Protein AF-T1EEZ4-F1 (afdb_monomer_lite)

Radius of gyration: 27.12 Å; chains: 1; bounding box: 86×57×63 Å

pLDDT: mean 70.71, std 30.18, range [23.39, 97.38]

InterPro domains:
  IPR013087 Zinc finger C2H2-type [PF00096] (14-36)
  IPR013087 Zinc finger C2H2-type [PF00096] (42-64)
  IPR013087 Zinc finger C2H2-type [PF00096] (70-92)
  IPR013087 Zinc finger C2H2-type [PF00096] (98-120)
  IPR013087 Zinc finger C2H2-type [PF00096] (126-149)
  IPR013087 Zinc finger C2H2-type [PS00028] (16-36)
  IPR013087 Zinc finger C2H2-type [PS00028] (44-64)
  IPR013087 Zinc finger C2H2-type [PS00028] (72-92)
  IPR013087 Zinc finger C2H2-type [PS00028] (100-120)
  IPR013087 Zinc finger C2H2-type [PS00028] (128-149)
  IPR013087 Zinc finger C2H2-type [PS50157] (14-41)
  IPR013087 Zinc finger C2H2-type [PS50157] (42-69)
  IPR013087 Zinc finger C2H2-type [PS50157] (70-97)
  IPR013087 Zinc finger C2H2-type [PS50157] (98-125)
  IPR013087 Zinc finger C2H2-type [PS50157] (126-149)
  IPR013087 Zinc finger C2H2-type [SM00355] (14-36)
  IPR013087 Zinc finger C2H2-type [SM00355] (42-64)
  IPR013087 Zinc finger C2H2-type [SM00355] (70-92)
  IPR013087 Zinc finger C2H2-type [SM00355] (98-120)
  IPR013087 Zinc finger C2H2-type [SM00355] (126-149)

Sequence (229 aa):
MKKRKKLTFCSRPFTCSECHRSFTQQSSLATHKRTHSGEKPFSCTVCGREFANGGNMKIHMRVHTGERPFECMFCQRGFSQQNSLKAHLRIHSGEKPFSCDQCDKTFRVLGNLRKHQAVHSENVPYACEICEKKFKLKSDLKRHKKTFHELNVSSNDVDEFLATPHLLANNIQSSSTSIIDNQIKVEPGFDSGESVDLANKRDVVAFKEGLSTIDMEAVNSVTGIHSYT

Secondary structure (DSSP, 8-state):
-------------EE-TTT--EESSHHHHHHHHHHHH----EE-TTT--EESSHHHHHHHHHHHH----EE-TTT--EESSHHHHHHHHHHHH----EE-SSSS-EESSHHHHHHHHHHH-S---EE-TTT--EESSHHHHHHHHHHHT-S---S------------------------------------------------------------S--SSSS-------

Organism: Helobdella robusta (NCBI:txid6412)

Foldseek 3Di:
DDPDDPPPPLDQPAADPPPRDTHSDPVVNQLVVCVVVVDFPDAAPPPRDTHSDVVVSVLVCCVVVVDFPDADPVPRDGHSDPVVSVLVCCVVVVDFPAADPVDRDTHSDVVVSVLVVLVVDPDQPDADPVPRDTHSDPVVSVVCCCPPPDPDDDDDDDDDDDDDDDDDDDDDDDDDDDDDDDDDDDDDDDDDDDPDPPDDDDDDDDDDDDDDDDDDPDPPDPDPPPDDD

Structure (mmCIF, N/CA/C/O backbone):
data_AF-T1EEZ4-F1
#
_entry.id   AF-T1EEZ4-F1
#
loop_
_atom_site.group_PDB
_atom_site.id
_atom_site.type_symbol
_atom_site.label_atom_id
_atom_site.label_alt_id
_atom_site.label_comp_id
_atom_site.label_asym_id
_atom_site.label_entity_id
_atom_site.label_seq_id
_atom_site.pdbx_PDB_ins_code
_atom_site.Cartn_x
_atom_site.Cartn_y
_atom_site.Cartn_z
_atom_site.occupancy
_atom_site.B_iso_or_equiv
_atom_site.auth_seq_id
_atom_site.auth_comp_id
_atom_site.auth_asym_id
_atom_site.auth_atom_id
_atom_site.pdbx_PDB_model_num
ATOM 1 N N . MET A 1 1 ? 44.885 22.975 12.434 1.00 44.09 1 MET A N 1
ATOM 2 C CA . MET A 1 1 ? 43.637 22.749 13.202 1.00 44.09 1 MET A CA 1
ATOM 3 C C . MET A 1 1 ? 42.718 21.807 12.424 1.00 44.09 1 MET A C 1
ATOM 5 O O . MET A 1 1 ? 42.110 22.222 11.446 1.00 44.09 1 MET A O 1
ATOM 9 N N . LYS A 1 2 ? 42.670 20.516 12.779 1.00 42.09 2 LYS A N 1
ATOM 10 C CA . LYS A 1 2 ? 41.833 19.526 12.076 1.00 42.09 2 LYS A CA 1
ATOM 11 C C . LYS A 1 2 ? 40.388 19.652 12.577 1.00 42.09 2 LYS A C 1
ATOM 13 O O . LYS A 1 2 ? 40.101 19.279 13.712 1.00 42.09 2 LYS A O 1
ATOM 18 N N . LYS A 1 3 ? 39.491 20.212 11.756 1.00 41.62 3 LYS A N 1
ATOM 19 C CA . LYS A 1 3 ? 38.050 20.293 12.050 1.00 41.62 3 LYS A CA 1
ATOM 20 C C . LYS A 1 3 ? 37.495 18.867 12.168 1.00 41.62 3 LYS A C 1
ATOM 22 O O . LYS A 1 3 ? 37.430 18.138 11.181 1.00 41.62 3 LYS A O 1
ATOM 27 N N . ARG A 1 4 ? 37.135 18.450 13.385 1.00 51.94 4 ARG A N 1
ATOM 28 C CA . ARG A 1 4 ? 36.447 17.177 13.633 1.00 51.94 4 ARG A CA 1
ATOM 29 C C . ARG A 1 4 ? 35.053 17.257 13.006 1.00 51.94 4 ARG A C 1
ATOM 31 O O . ARG A 1 4 ? 34.238 18.073 13.426 1.00 51.94 4 ARG A O 1
ATOM 38 N N . LYS A 1 5 ? 34.788 16.424 11.995 1.00 51.78 5 LYS A N 1
ATOM 39 C CA . LYS A 1 5 ? 33.438 16.196 11.466 1.00 51.78 5 LYS A CA 1
ATOM 40 C C . LYS A 1 5 ? 32.597 15.621 12.614 1.00 51.78 5 LYS A C 1
ATOM 42 O O . LYS A 1 5 ? 32.917 14.542 13.108 1.00 51.78 5 LYS A O 1
ATOM 47 N N . LYS A 1 6 ? 31.573 16.346 13.080 1.00 48.84 6 LYS A N 1
ATOM 48 C CA . LYS A 1 6 ? 30.565 15.797 14.002 1.00 48.84 6 LYS A CA 1
ATOM 49 C C . LYS A 1 6 ? 29.866 14.652 13.268 1.00 48.84 6 LYS A C 1
ATOM 51 O O . LYS A 1 6 ? 29.066 14.894 12.373 1.00 48.84 6 LYS A O 1
ATOM 56 N N . LEU A 1 7 ? 30.200 13.416 13.627 1.00 55.06 7 LEU A N 1
ATOM 57 C CA . LEU A 1 7 ? 29.380 12.253 13.311 1.00 55.06 7 LEU A CA 1
ATOM 58 C C . LEU A 1 7 ? 28.085 12.420 14.105 1.00 55.06 7 LEU A C 1
ATOM 60 O O . LEU A 1 7 ? 28.062 12.227 15.320 1.00 55.06 7 LEU A O 1
ATOM 64 N N . THR A 1 8 ? 27.022 12.863 13.444 1.00 56.66 8 THR A N 1
ATOM 65 C CA . THR A 1 8 ? 25.683 12.854 14.022 1.00 56.66 8 THR A CA 1
ATOM 66 C C . THR A 1 8 ? 25.249 11.397 14.136 1.00 56.66 8 THR A C 1
ATOM 68 O O . THR A 1 8 ? 24.783 10.780 13.182 1.00 56.66 8 THR A O 1
ATOM 71 N N . PHE A 1 9 ? 25.461 10.804 15.312 1.00 62.94 9 PHE A N 1
ATOM 72 C CA . PHE A 1 9 ? 24.874 9.514 15.647 1.00 62.94 9 PHE A CA 1
ATOM 73 C C . PHE A 1 9 ? 23.356 9.668 15.524 1.00 62.94 9 PHE A C 1
ATOM 75 O O . PHE A 1 9 ? 22.755 10.475 16.234 1.00 62.94 9 PHE A O 1
ATOM 82 N N . CYS A 1 10 ? 22.740 8.955 14.581 1.00 68.69 10 CYS A N 1
ATOM 83 C CA . CYS A 1 10 ? 21.292 8.951 14.417 1.00 68.69 10 CYS A CA 1
ATOM 84 C C . CYS A 1 10 ? 20.700 8.165 15.598 1.00 68.69 10 CYS A C 1
ATOM 86 O O . CYS A 1 10 ? 20.466 6.959 15.511 1.00 68.69 10 CYS A O 1
ATOM 88 N N . SER A 1 11 ? 20.570 8.831 16.748 1.00 85.62 11 SER A N 1
ATOM 89 C CA . SER A 1 11 ? 20.080 8.216 17.973 1.00 85.62 11 SER A CA 1
ATOM 90 C C . SER A 1 11 ? 18.606 7.855 17.809 1.00 85.62 11 SER A C 1
ATOM 92 O O . SER A 1 11 ? 17.789 8.621 17.295 1.00 85.62 11 SER A O 1
ATOM 94 N N . ARG A 1 12 ? 18.254 6.647 18.247 1.00 88.94 12 ARG A N 1
ATOM 95 C CA . ARG A 1 12 ? 16.871 6.164 18.323 1.00 88.94 12 ARG A CA 1
ATOM 96 C C . ARG A 1 12 ? 16.558 5.872 19.789 1.00 88.94 12 ARG A C 1
ATOM 98 O O . ARG A 1 12 ? 16.498 4.705 20.160 1.00 88.94 12 ARG A O 1
ATOM 105 N N . PRO A 1 13 ? 16.459 6.907 20.641 1.00 92.69 13 PRO A N 1
ATOM 106 C CA . PRO A 1 13 ? 16.426 6.717 22.090 1.00 92.69 13 PRO A CA 1
ATOM 107 C C . PRO A 1 13 ? 15.103 6.117 22.586 1.00 92.69 13 PRO A C 1
ATOM 109 O O . PRO A 1 13 ? 15.033 5.637 23.711 1.00 92.69 13 PRO A O 1
ATOM 112 N N . PHE A 1 14 ? 14.050 6.133 21.766 1.00 95.88 14 PHE A N 1
ATOM 113 C CA . PHE A 1 14 ? 12.714 5.713 22.175 1.00 95.88 14 PHE A CA 1
ATOM 114 C C . PHE A 1 14 ? 12.451 4.274 21.742 1.00 95.88 14 PHE A C 1
ATOM 116 O O . PHE A 1 14 ? 12.230 4.021 20.560 1.00 95.88 14 PHE A O 1
ATOM 123 N N . THR A 1 15 ? 12.445 3.329 22.677 1.00 95.00 15 THR A N 1
ATOM 124 C CA . THR A 1 15 ? 12.274 1.899 22.374 1.00 95.00 15 THR A CA 1
ATOM 125 C C . THR A 1 15 ? 10.911 1.387 22.838 1.00 95.00 15 THR A C 1
ATOM 127 O O . THR A 1 15 ? 10.438 1.727 23.921 1.00 95.00 15 THR A O 1
ATOM 130 N N . CYS A 1 16 ? 10.259 0.571 22.008 1.00 96.38 16 CYS A N 1
ATOM 131 C CA . CYS A 1 16 ? 9.045 -0.151 22.378 1.00 96.38 16 CYS A CA 1
ATOM 132 C C . CYS A 1 16 ? 9.381 -1.274 23.362 1.00 96.38 16 CYS A C 1
ATOM 134 O O . CYS A 1 16 ? 10.263 -2.079 23.091 1.00 96.38 16 CYS A O 1
ATOM 136 N N . SER A 1 17 ? 8.676 -1.353 24.487 1.00 95.00 17 SER A N 1
ATOM 137 C CA . SER A 1 17 ? 8.852 -2.425 25.472 1.00 95.00 17 SER A CA 1
ATOM 138 C C . SER A 1 17 ? 8.329 -3.778 24.986 1.00 95.00 17 SER A C 1
ATOM 140 O O . SER A 1 17 ? 8.820 -4.799 25.443 1.00 95.00 17 SER A O 1
ATOM 142 N N . GLU A 1 18 ? 7.363 -3.794 24.063 1.00 94.88 18 GLU A N 1
ATOM 143 C CA . GLU A 1 18 ? 6.697 -5.026 23.614 1.00 94.88 18 GLU A CA 1
ATOM 144 C C . GLU A 1 18 ? 7.429 -5.722 22.463 1.00 94.88 18 GLU A C 1
ATOM 146 O O . GLU A 1 18 ? 7.496 -6.944 22.418 1.00 94.88 18 GLU A O 1
ATOM 151 N N . CYS A 1 19 ? 7.992 -4.959 21.521 1.00 95.94 19 CYS A N 1
ATOM 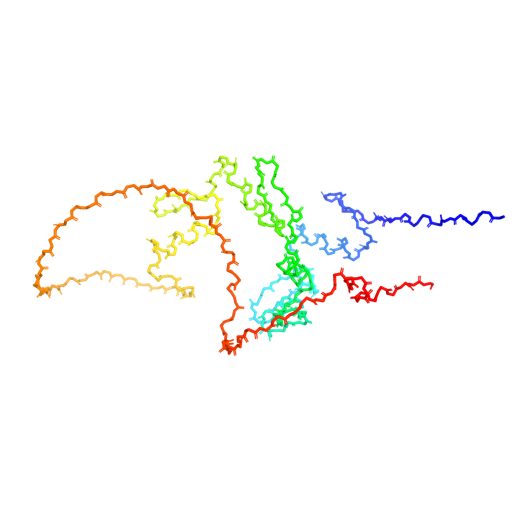152 C CA . CYS A 1 19 ? 8.684 -5.520 20.354 1.00 95.94 19 CYS A CA 1
ATOM 153 C C . CYS A 1 19 ? 10.129 -5.023 20.192 1.00 95.94 19 CYS A C 1
ATOM 155 O O . CYS A 1 19 ? 10.727 -5.211 19.132 1.00 95.94 19 CYS A O 1
ATOM 157 N N . HIS A 1 20 ? 10.660 -4.307 21.190 1.00 95.00 20 HIS A N 1
ATOM 158 C CA . HIS A 1 20 ? 12.033 -3.780 21.241 1.00 95.00 20 HIS A CA 1
ATOM 159 C C . HIS A 1 20 ? 12.460 -2.916 20.044 1.00 95.00 20 HIS A C 1
ATOM 161 O O . HIS A 1 20 ? 13.642 -2.660 19.825 1.00 95.00 20 HIS A O 1
ATOM 167 N N . ARG A 1 21 ? 11.498 -2.406 19.267 1.00 94.75 21 ARG A N 1
ATOM 168 C CA . ARG A 1 21 ? 11.770 -1.539 18.120 1.00 94.75 21 ARG A CA 1
ATOM 169 C C . ARG A 1 21 ? 12.065 -0.119 18.587 1.00 94.75 21 ARG A C 1
ATOM 171 O O . ARG A 1 21 ? 11.295 0.445 19.361 1.00 94.75 21 ARG A O 1
ATOM 178 N N . SER A 1 22 ? 13.137 0.473 18.067 1.00 95.38 22 SER A N 1
ATOM 179 C CA . SER A 1 22 ? 13.558 1.829 18.434 1.00 95.38 22 SER A CA 1
ATOM 180 C 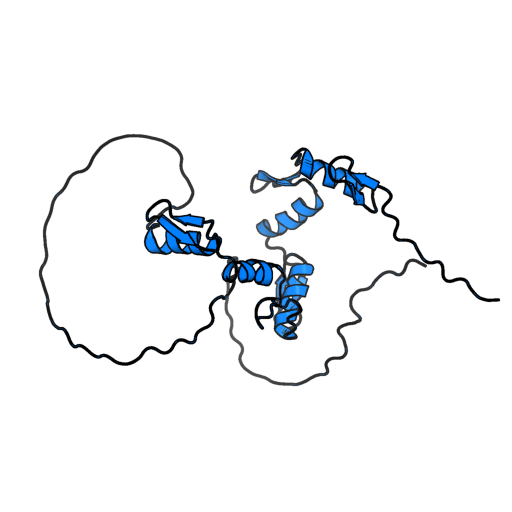C . SER A 1 22 ? 13.141 2.891 17.414 1.00 95.38 22 SER A C 1
ATOM 182 O O . SER A 1 22 ? 13.150 2.672 16.196 1.00 95.38 22 SER A O 1
ATOM 184 N N . PHE A 1 23 ? 12.832 4.085 17.904 1.00 94.44 23 PHE A N 1
ATOM 185 C CA . PHE A 1 23 ? 12.314 5.231 17.165 1.00 94.44 23 PHE A CA 1
ATOM 186 C C . PHE A 1 23 ? 13.139 6.480 17.480 1.00 94.44 23 PHE A C 1
ATOM 188 O O . PHE A 1 23 ? 13.681 6.636 18.573 1.00 94.44 23 PHE A O 1
ATOM 195 N N . THR A 1 24 ? 13.235 7.379 16.502 1.00 95.19 24 THR A N 1
ATOM 196 C CA . THR A 1 24 ? 13.925 8.671 16.641 1.00 95.19 24 THR A CA 1
ATOM 197 C C . THR A 1 24 ? 13.097 9.697 17.411 1.00 95.19 24 THR A C 1
ATOM 199 O O . THR A 1 24 ? 13.654 10.628 17.976 1.00 95.19 24 THR A O 1
ATOM 202 N N . GLN A 1 25 ? 11.770 9.534 17.448 1.00 93.94 25 GLN A N 1
ATOM 203 C CA . GLN A 1 25 ? 10.840 10.463 18.089 1.00 93.94 25 GLN A CA 1
ATOM 204 C C . GLN A 1 25 ? 9.856 9.726 19.000 1.00 93.94 25 GLN A C 1
ATOM 206 O O . GLN A 1 25 ? 9.336 8.666 18.637 1.00 93.94 25 GLN A O 1
ATOM 211 N N . GLN A 1 26 ? 9.528 10.338 20.139 1.00 94.44 26 GLN A N 1
ATOM 212 C CA . GLN A 1 26 ? 8.540 9.811 21.082 1.00 94.44 26 GLN A CA 1
ATOM 213 C C . GLN A 1 26 ? 7.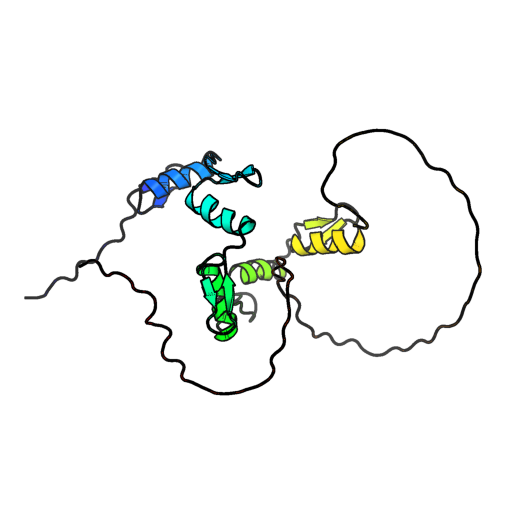141 9.698 20.455 1.00 94.44 26 GLN A C 1
ATOM 215 O O . GLN A 1 26 ? 6.439 8.719 20.688 1.00 94.44 26 GLN A O 1
ATOM 220 N N . SER A 1 27 ? 6.747 10.651 19.603 1.00 92.62 27 SER A N 1
ATOM 221 C CA . SER A 1 27 ? 5.473 10.624 18.862 1.00 92.62 27 SER A CA 1
ATOM 222 C C . SER A 1 27 ? 5.354 9.405 17.937 1.00 92.62 27 SER A C 1
ATOM 224 O O . SER A 1 27 ? 4.279 8.810 17.806 1.00 92.62 27 SER A O 1
ATOM 226 N N . SER A 1 28 ? 6.472 8.998 17.327 1.00 94.19 28 SER A N 1
ATOM 227 C CA . SER A 1 28 ? 6.550 7.803 16.486 1.00 94.19 28 SER A CA 1
ATOM 228 C C . SER A 1 28 ? 6.410 6.532 17.320 1.00 94.19 28 SER A C 1
ATOM 230 O O . SER A 1 28 ? 5.671 5.635 16.921 1.00 94.19 28 SER A O 1
ATOM 232 N N . LEU A 1 29 ? 7.048 6.476 18.496 1.00 95.31 29 LEU A N 1
ATOM 233 C CA . LEU A 1 29 ? 6.859 5.375 19.444 1.00 95.31 29 LEU A CA 1
ATOM 234 C C . LEU A 1 29 ? 5.404 5.303 19.934 1.00 95.31 29 LEU A C 1
ATOM 236 O O . LEU A 1 29 ? 4.817 4.228 19.920 1.00 95.31 29 LEU A O 1
ATOM 240 N N . ALA A 1 30 ? 4.798 6.428 20.320 1.00 93.88 30 ALA A N 1
ATOM 241 C CA . ALA A 1 30 ? 3.408 6.472 20.779 1.00 93.88 30 ALA A CA 1
ATOM 242 C C . ALA A 1 30 ? 2.434 5.975 19.699 1.00 93.88 30 ALA A C 1
ATOM 244 O O . ALA A 1 30 ? 1.578 5.136 19.965 1.00 93.88 30 ALA A O 1
ATOM 245 N N . THR A 1 31 ? 2.616 6.422 18.454 1.00 94.44 31 THR A N 1
ATOM 246 C CA . THR A 1 31 ? 1.815 5.943 17.317 1.00 94.44 31 THR A CA 1
ATOM 247 C C . THR A 1 31 ? 2.059 4.460 17.038 1.00 94.44 31 THR A C 1
ATOM 249 O O . THR A 1 31 ? 1.126 3.739 16.700 1.00 94.44 31 THR A O 1
ATOM 252 N N . HIS A 1 32 ? 3.295 3.981 17.192 1.00 94.56 32 HIS A N 1
ATOM 253 C CA . HIS A 1 32 ? 3.610 2.563 17.056 1.00 94.56 32 HIS A CA 1
ATOM 254 C C . HIS A 1 32 ? 2.971 1.712 18.155 1.00 94.56 32 HIS A C 1
ATOM 256 O O . HIS A 1 32 ? 2.467 0.644 17.841 1.00 94.56 32 HIS A O 1
ATOM 262 N N . LYS A 1 33 ? 2.908 2.170 19.409 1.00 96.00 33 LYS A N 1
ATOM 263 C CA . LYS A 1 33 ? 2.227 1.421 20.480 1.00 96.00 33 LYS A CA 1
ATOM 264 C C . LYS A 1 33 ? 0.764 1.116 20.146 1.00 96.00 33 LYS A C 1
ATOM 266 O O . LYS A 1 33 ? 0.271 0.044 20.480 1.00 96.00 33 LYS A O 1
ATOM 271 N N . ARG A 1 34 ? 0.104 1.981 19.369 1.00 95.56 34 ARG A N 1
ATOM 272 C CA . ARG A 1 34 ? -1.250 1.718 18.858 1.00 95.56 34 ARG A CA 1
ATOM 273 C C . ARG A 1 34 ? -1.346 0.502 17.931 1.00 95.56 34 ARG A C 1
ATOM 275 O O . ARG A 1 34 ? -2.429 -0.042 17.755 1.00 95.56 34 ARG A O 1
ATOM 282 N N . THR A 1 35 ? -0.240 0.035 17.344 1.00 94.50 35 THR A N 1
ATOM 283 C CA . THR A 1 35 ? -0.238 -1.217 16.566 1.00 94.50 35 THR A CA 1
ATOM 284 C C . THR A 1 35 ? -0.346 -2.456 17.445 1.00 94.50 35 THR A C 1
ATOM 286 O O . THR A 1 35 ? -0.726 -3.502 16.935 1.00 94.50 35 THR A O 1
ATOM 289 N N . HIS A 1 36 ? -0.017 -2.339 18.733 1.00 94.81 36 HIS A N 1
ATOM 290 C CA . HIS A 1 36 ? -0.198 -3.405 19.713 1.00 94.81 36 HIS A CA 1
ATOM 291 C C . HIS A 1 36 ? -1.589 -3.352 20.349 1.00 94.81 36 HIS A C 1
ATOM 293 O O . HIS A 1 36 ? -2.272 -4.368 20.396 1.00 94.81 36 HIS A O 1
ATOM 299 N N . SER A 1 37 ? -2.045 -2.163 20.762 1.00 94.62 37 SER A N 1
ATOM 300 C CA . SER A 1 37 ? -3.372 -2.001 21.379 1.00 94.62 37 SER A CA 1
ATOM 301 C C . SER A 1 37 ? -4.536 -2.067 20.386 1.00 94.62 37 SER A C 1
ATOM 303 O O . SER A 1 37 ? -5.675 -2.278 20.788 1.00 94.62 37 SER A O 1
ATOM 305 N N . GLY A 1 38 ? -4.278 -1.842 19.095 1.00 93.69 38 GLY A N 1
ATOM 306 C CA . GLY A 1 38 ? -5.315 -1.742 18.067 1.00 93.69 38 GLY A CA 1
ATOM 307 C C . GLY A 1 38 ? -6.062 -0.403 18.048 1.00 93.69 38 GLY A C 1
ATOM 308 O O . GLY A 1 38 ? -6.957 -0.237 17.222 1.00 93.69 38 GLY A O 1
ATOM 309 N N . GLU A 1 39 ? -5.685 0.556 18.899 1.00 95.69 39 GLU A N 1
ATOM 310 C CA . GLU A 1 39 ? -6.313 1.878 19.003 1.00 95.69 39 GLU A CA 1
ATOM 311 C C . GLU A 1 39 ? -6.208 2.664 17.682 1.00 95.69 39 GLU A C 1
ATOM 313 O O . GLU A 1 39 ? -5.123 2.854 17.117 1.00 95.69 39 GLU A O 1
ATOM 318 N N . LYS A 1 40 ? -7.339 3.172 17.185 1.00 95.31 40 LYS A N 1
ATOM 319 C CA . LYS A 1 40 ? -7.404 3.948 15.939 1.00 95.31 40 LYS A CA 1
ATOM 320 C C . LYS A 1 40 ? -8.225 5.228 16.122 1.00 95.31 40 LYS A C 1
ATOM 322 O O . LYS A 1 40 ? -9.366 5.288 15.683 1.00 95.31 40 LYS A O 1
ATOM 327 N N . PRO A 1 41 ? -7.643 6.279 16.723 1.00 95.00 41 PRO A N 1
ATOM 328 C CA . PRO A 1 41 ? -8.396 7.477 17.110 1.00 95.00 41 PRO A CA 1
ATOM 329 C C . PRO A 1 41 ? -8.949 8.301 15.945 1.00 95.00 41 PRO A C 1
ATOM 331 O O . PRO A 1 41 ? -9.748 9.205 16.159 1.00 95.00 41 PRO A O 1
ATOM 334 N N . PHE A 1 42 ? -8.474 8.060 14.722 1.00 96.81 42 PHE A N 1
ATOM 335 C CA . PHE A 1 42 ? -8.798 8.884 13.564 1.00 96.81 42 PHE A CA 1
ATOM 336 C C . PHE A 1 42 ? -9.724 8.120 12.625 1.00 96.81 42 PHE A C 1
ATOM 338 O O . PHE A 1 42 ? -9.271 7.209 11.933 1.00 96.81 42 PHE A O 1
ATOM 345 N N . SER A 1 43 ? -10.995 8.498 12.565 1.00 97.12 43 SER A N 1
ATOM 346 C CA . SER A 1 43 ? -11.979 7.901 11.662 1.00 97.12 43 SER A CA 1
ATOM 347 C C . SER A 1 43 ? -12.165 8.737 10.394 1.00 97.12 43 SER A C 1
ATOM 349 O O . SER A 1 43 ? -12.144 9.968 10.404 1.00 97.12 43 SER A O 1
ATOM 351 N N . CYS A 1 44 ? -12.325 8.057 9.262 1.00 95.69 44 CYS A N 1
ATOM 352 C CA . CYS A 1 44 ? -12.755 8.677 8.021 1.00 95.69 44 CYS A CA 1
ATOM 353 C C . CYS A 1 44 ? -14.252 8.973 8.106 1.00 95.69 44 CYS A C 1
ATOM 355 O O . CYS A 1 44 ? -15.056 8.059 8.264 1.00 95.69 44 CYS A O 1
ATOM 357 N N . THR A 1 45 ? -14.632 10.232 7.917 1.00 96.25 45 THR A N 1
ATOM 358 C CA . THR A 1 45 ? -16.037 10.658 7.951 1.00 96.25 45 THR A CA 1
ATOM 359 C C . THR A 1 45 ? -16.859 10.158 6.763 1.00 96.25 45 THR A C 1
ATOM 361 O O . THR A 1 45 ? -18.080 10.139 6.841 1.00 96.25 45 THR A O 1
ATOM 364 N N . VAL A 1 46 ? -16.210 9.745 5.667 1.00 96.69 46 VAL A N 1
ATOM 365 C CA . VAL A 1 46 ? -16.888 9.309 4.434 1.00 96.69 46 VAL A CA 1
ATOM 366 C C . VAL A 1 46 ? -17.172 7.808 4.432 1.00 96.69 46 VAL A C 1
ATOM 368 O O . VAL A 1 46 ? -18.244 7.395 4.010 1.00 96.69 46 VAL A O 1
ATOM 371 N N . CYS A 1 47 ? -16.226 6.975 4.878 1.00 95.88 47 CYS A N 1
ATOM 372 C CA . CYS A 1 47 ? -16.372 5.513 4.838 1.00 95.88 47 CYS A CA 1
ATOM 373 C C . CYS A 1 47 ? -16.253 4.823 6.204 1.00 95.88 47 CYS A C 1
ATOM 375 O O . CYS A 1 47 ? -16.197 3.597 6.261 1.00 95.88 47 CYS A O 1
ATOM 377 N N . GLY A 1 48 ? -16.133 5.581 7.297 1.00 94.75 48 GLY A N 1
ATOM 378 C CA . GLY A 1 48 ? -15.997 5.045 8.655 1.00 94.75 48 GLY A CA 1
ATOM 379 C C . GLY A 1 48 ? -14.655 4.368 8.950 1.00 94.75 48 GLY A C 1
ATOM 380 O O . GLY A 1 48 ? -14.410 3.949 10.075 1.00 94.75 48 GLY A O 1
ATOM 381 N N . ARG A 1 49 ? -13.749 4.255 7.969 1.00 95.81 49 ARG A N 1
ATOM 382 C CA . ARG A 1 49 ? -12.467 3.566 8.153 1.00 95.81 49 ARG A CA 1
ATOM 383 C C . ARG A 1 49 ? -11.587 4.277 9.177 1.00 95.81 49 ARG A C 1
ATOM 385 O O . ARG A 1 49 ? -11.341 5.473 9.063 1.00 95.81 49 ARG A O 1
ATOM 392 N N . GLU A 1 50 ? -11.033 3.516 10.111 1.00 96.56 50 GLU A N 1
ATOM 393 C CA . GLU A 1 50 ? -10.229 4.057 11.206 1.00 96.56 50 GLU A CA 1
ATOM 394 C C . GLU A 1 50 ? -8.715 3.907 10.986 1.00 96.56 50 GLU A C 1
ATOM 396 O O . GLU A 1 50 ? -8.229 2.949 10.367 1.00 96.56 50 GLU A O 1
ATOM 401 N N . PHE A 1 51 ? -7.948 4.844 11.546 1.00 95.19 51 PHE A N 1
ATOM 402 C CA . PHE A 1 51 ? -6.499 4.958 11.421 1.00 95.19 51 PHE A CA 1
ATOM 403 C C . PHE A 1 51 ? -5.843 5.242 12.777 1.00 95.19 51 PHE A C 1
ATOM 405 O O . PHE A 1 51 ? -6.310 6.057 13.565 1.00 95.19 51 PHE A O 1
ATOM 412 N N . ALA A 1 52 ? -4.677 4.636 13.012 1.00 93.81 52 ALA A N 1
ATOM 413 C CA . ALA A 1 52 ? -3.848 4.896 14.196 1.00 93.81 52 ALA A CA 1
ATOM 414 C C . ALA A 1 52 ? -3.093 6.244 14.144 1.00 93.81 52 ALA A C 1
ATOM 416 O O . ALA A 1 52 ? -2.518 6.685 15.142 1.00 93.81 52 ALA A O 1
ATOM 417 N N . ASN A 1 53 ? -3.057 6.892 12.974 1.00 93.56 53 ASN A N 1
ATOM 418 C CA . ASN A 1 53 ? -2.328 8.134 12.715 1.00 93.56 53 ASN A CA 1
ATOM 419 C C . ASN A 1 53 ? -3.161 9.069 11.822 1.00 93.56 53 ASN A C 1
ATOM 421 O O . ASN A 1 53 ? -3.557 8.673 10.722 1.00 93.56 53 ASN A O 1
ATOM 425 N N . GLY A 1 54 ? -3.346 10.320 12.252 1.00 94.06 54 GLY A N 1
ATOM 426 C CA . GLY A 1 54 ? -4.067 11.349 11.499 1.00 94.06 54 GLY A CA 1
ATOM 427 C C . GLY A 1 54 ? -3.444 11.677 10.137 1.00 94.06 54 GLY A C 1
ATOM 428 O O . GLY A 1 54 ? -4.167 11.944 9.181 1.00 94.06 54 GLY A O 1
ATOM 429 N N . GLY A 1 55 ? -2.120 11.563 9.986 1.00 93.69 55 GLY A N 1
ATOM 430 C CA . GLY A 1 55 ? -1.455 11.712 8.687 1.00 93.69 55 GLY A CA 1
ATOM 431 C C . GLY A 1 55 ? -1.893 10.647 7.676 1.00 93.69 55 GLY A C 1
ATOM 432 O O . GLY A 1 55 ? -2.164 10.963 6.518 1.00 93.69 55 GLY A O 1
ATOM 433 N N . ASN A 1 56 ? -2.055 9.397 8.125 1.00 94.38 56 ASN A N 1
ATOM 434 C CA . ASN A 1 56 ? -2.542 8.307 7.275 1.00 94.38 56 ASN A CA 1
ATOM 435 C C . ASN A 1 56 ? -4.018 8.495 6.914 1.00 94.38 56 ASN A C 1
ATOM 437 O O . ASN A 1 56 ? -4.387 8.267 5.765 1.00 94.38 56 ASN A O 1
ATOM 441 N N . MET A 1 57 ? -4.839 8.957 7.864 1.00 96.75 57 MET A N 1
ATOM 442 C CA . MET A 1 57 ? -6.231 9.330 7.598 1.00 96.75 57 MET A CA 1
ATOM 443 C C . MET A 1 57 ? -6.304 10.447 6.546 1.00 96.75 57 MET A C 1
ATOM 445 O O . MET A 1 57 ? -7.046 10.324 5.577 1.00 96.75 57 MET A O 1
ATOM 449 N N . LYS A 1 58 ? -5.478 11.495 6.659 1.00 96.19 58 LYS A N 1
ATOM 450 C CA . LYS A 1 58 ? -5.451 12.608 5.695 1.00 96.19 58 LYS A CA 1
ATOM 451 C C . LYS A 1 58 ? -5.045 12.146 4.295 1.00 96.19 58 LYS A C 1
ATOM 453 O O . LYS A 1 58 ? -5.667 12.540 3.316 1.00 96.19 58 LYS A O 1
ATOM 458 N N . ILE A 1 59 ? -4.035 11.281 4.193 1.00 95.88 59 ILE A N 1
ATOM 459 C CA . ILE A 1 59 ? -3.648 10.670 2.913 1.00 95.88 59 ILE A CA 1
ATOM 460 C C . ILE A 1 59 ? -4.791 9.810 2.362 1.00 95.88 59 ILE A C 1
ATOM 462 O O . ILE A 1 59 ? -5.058 9.851 1.164 1.00 95.88 59 ILE A O 1
ATOM 466 N N . HIS A 1 60 ? -5.481 9.051 3.214 1.00 95.94 60 HIS A N 1
ATOM 467 C CA . HIS A 1 60 ? -6.625 8.243 2.803 1.00 95.94 60 HIS A CA 1
ATOM 468 C C . HIS A 1 60 ? -7.781 9.087 2.256 1.00 95.94 60 HIS A C 1
ATOM 470 O O . HIS A 1 60 ? -8.381 8.679 1.263 1.00 95.94 60 HIS A O 1
ATOM 476 N N . MET A 1 61 ? -8.044 10.274 2.812 1.00 97.06 61 MET A N 1
ATOM 477 C CA . MET A 1 61 ? -9.088 11.175 2.299 1.00 97.06 61 MET A CA 1
ATOM 478 C C . MET A 1 61 ? -8.910 11.517 0.815 1.00 97.06 61 MET A C 1
ATOM 480 O O . MET A 1 61 ? -9.904 11.728 0.123 1.00 97.06 61 MET A O 1
ATOM 484 N N . ARG A 1 62 ? -7.678 11.472 0.287 1.00 96.81 62 ARG A N 1
ATOM 485 C CA . ARG A 1 62 ? -7.398 11.666 -1.147 1.00 96.81 62 ARG A CA 1
ATOM 486 C C . ARG A 1 62 ? -8.070 10.639 -2.052 1.00 96.81 62 ARG A C 1
ATOM 488 O O . ARG A 1 62 ? -8.285 10.905 -3.227 1.00 96.81 62 ARG A O 1
ATOM 495 N N . VAL A 1 63 ? -8.412 9.465 -1.522 1.00 95.56 63 VAL A N 1
ATOM 496 C CA . VAL A 1 63 ? -9.183 8.451 -2.255 1.00 95.56 63 VAL A CA 1
ATOM 497 C C . VAL A 1 63 ? -10.611 8.934 -2.511 1.00 95.56 63 VAL A C 1
ATOM 499 O O . VAL A 1 63 ? -11.159 8.648 -3.568 1.00 95.56 63 VAL A O 1
ATOM 502 N N . HIS A 1 64 ? -11.193 9.684 -1.574 1.00 95.81 64 HIS A N 1
ATOM 503 C CA . HIS A 1 64 ? -12.542 10.232 -1.706 1.00 95.81 64 HIS A CA 1
ATOM 504 C C . HIS A 1 64 ? -12.562 11.525 -2.520 1.00 95.81 64 HIS A C 1
ATOM 506 O O . HIS A 1 64 ? -13.450 11.711 -3.343 1.00 95.81 64 HIS A O 1
ATOM 512 N N . THR A 1 65 ? -11.576 12.403 -2.323 1.00 95.88 65 THR A N 1
ATOM 513 C CA . THR A 1 65 ? -11.504 13.680 -3.052 1.00 95.88 65 THR A CA 1
ATOM 514 C C . THR A 1 65 ? -10.937 13.539 -4.463 1.00 95.88 65 THR A C 1
ATOM 516 O O . THR A 1 65 ? -11.098 14.439 -5.279 1.00 95.88 65 THR A O 1
ATOM 519 N N . GLY A 1 66 ? -10.236 12.441 -4.756 1.00 94.69 66 GLY A N 1
ATOM 520 C CA . GLY A 1 66 ? -9.513 12.258 -6.014 1.00 94.69 66 GLY A CA 1
ATOM 521 C C . GLY A 1 66 ? -8.217 13.071 -6.118 1.00 94.69 66 GLY A C 1
ATOM 522 O O . GLY A 1 66 ? -7.590 13.062 -7.175 1.00 94.69 66 GLY A O 1
ATOM 523 N N . GLU A 1 67 ? -7.790 13.748 -5.046 1.00 96.38 67 GLU A N 1
ATOM 524 C CA . GLU A 1 67 ? -6.588 14.588 -5.036 1.00 96.38 67 GLU A CA 1
ATOM 525 C C . GLU A 1 67 ? -5.329 13.766 -5.376 1.00 96.38 67 GLU A C 1
ATOM 527 O O . GLU A 1 67 ? -4.999 12.761 -4.730 1.00 96.38 67 GLU A O 1
ATOM 532 N N . ARG A 1 68 ? -4.583 14.225 -6.384 1.00 95.88 68 ARG A N 1
ATOM 533 C CA . ARG A 1 68 ? -3.348 13.595 -6.866 1.00 95.88 68 ARG A CA 1
ATOM 534 C C . ARG A 1 68 ? -2.219 14.629 -6.955 1.00 95.88 68 ARG A C 1
ATOM 536 O O . ARG A 1 68 ? -1.880 15.046 -8.054 1.00 95.88 68 ARG A O 1
ATOM 543 N N . PRO A 1 69 ? -1.624 15.040 -5.817 1.00 96.12 69 PRO A N 1
ATOM 544 C CA . PRO A 1 69 ? -0.671 16.158 -5.781 1.00 96.12 69 PRO A CA 1
ATOM 545 C C . PRO A 1 69 ? 0.658 15.891 -6.488 1.00 96.12 69 PRO A C 1
ATOM 547 O O . PRO A 1 69 ? 1.452 16.807 -6.665 1.00 96.12 69 PRO A O 1
ATOM 550 N N . PHE A 1 70 ? 0.955 14.628 -6.793 1.00 97.38 70 PHE A N 1
ATOM 551 C CA . PHE A 1 70 ? 2.247 14.218 -7.324 1.00 97.38 70 PHE A CA 1
ATOM 552 C C . PHE A 1 70 ? 2.071 13.756 -8.760 1.00 97.38 70 PHE A C 1
ATOM 554 O O . PHE A 1 70 ? 1.528 12.680 -8.990 1.00 97.38 70 PHE A O 1
ATOM 561 N N . GLU A 1 71 ? 2.541 14.539 -9.717 1.00 97.25 71 GLU A N 1
ATOM 562 C CA . GLU A 1 71 ? 2.362 14.262 -11.138 1.00 97.25 71 GLU A CA 1
ATOM 563 C C . GLU A 1 71 ? 3.655 13.768 -11.789 1.00 97.25 71 GLU A C 1
ATOM 565 O O . GLU A 1 71 ? 4.760 14.185 -11.434 1.00 97.25 71 GLU A O 1
ATOM 570 N N . CYS A 1 72 ? 3.525 12.823 -12.718 1.00 96.19 72 CYS A N 1
ATOM 571 C CA . CYS A 1 72 ? 4.645 12.351 -13.514 1.00 96.19 72 CYS A CA 1
ATOM 572 C C . CYS A 1 72 ? 4.929 13.309 -14.667 1.00 96.19 72 CYS A C 1
ATOM 574 O O . CYS A 1 72 ? 4.153 13.362 -15.610 1.00 96.19 72 CYS A O 1
ATOM 576 N N . MET A 1 73 ? 6.098 13.947 -14.660 1.00 96.50 73 MET A N 1
ATOM 577 C CA . MET A 1 73 ? 6.512 14.873 -15.722 1.00 96.50 73 MET A CA 1
ATOM 578 C C . MET A 1 73 ? 6.592 14.259 -17.133 1.00 96.50 73 MET A C 1
ATOM 580 O O . MET A 1 73 ? 6.596 14.994 -18.111 1.00 96.50 73 MET A O 1
ATOM 584 N N . PHE A 1 74 ? 6.677 12.928 -17.257 1.00 95.06 74 PHE A N 1
ATOM 585 C CA . PHE A 1 74 ? 6.806 12.249 -18.553 1.00 95.06 74 PHE A CA 1
ATOM 586 C C . PHE A 1 74 ? 5.466 11.840 -19.173 1.00 95.06 74 PHE A C 1
ATOM 588 O O . PHE A 1 74 ? 5.380 11.687 -20.385 1.00 95.06 74 PHE A O 1
ATOM 595 N N . CYS A 1 75 ? 4.430 11.602 -18.363 1.00 96.25 75 CYS A N 1
ATOM 596 C CA . CYS A 1 75 ? 3.137 11.109 -18.858 1.00 96.25 75 CYS A CA 1
ATOM 597 C C . CYS A 1 75 ? 1.918 11.769 -18.204 1.00 96.25 75 CYS A C 1
ATOM 599 O O . CYS A 1 75 ? 0.797 11.308 -18.409 1.00 96.25 75 CYS A O 1
ATOM 601 N N . GLN A 1 76 ? 2.130 12.799 -17.381 1.00 95.12 76 GLN A N 1
ATOM 602 C CA . GLN A 1 76 ? 1.102 13.563 -16.665 1.00 95.12 76 GLN A CA 1
ATOM 603 C C . GLN A 1 76 ? 0.161 12.717 -15.799 1.00 95.12 76 GLN A C 1
ATOM 605 O O . GLN A 1 76 ? -0.924 13.117 -15.381 1.00 95.12 76 GLN A O 1
ATOM 610 N N . ARG A 1 77 ? 0.590 11.497 -15.456 1.00 96.31 77 ARG A N 1
ATOM 611 C CA . ARG A 1 77 ? -0.149 10.647 -14.531 1.00 96.31 77 ARG A CA 1
ATOM 612 C C . ARG A 1 77 ? 0.013 11.182 -13.110 1.00 96.31 77 ARG A C 1
ATOM 614 O O . ARG A 1 77 ? 1.116 11.191 -12.569 1.00 96.31 77 ARG A O 1
ATOM 621 N N . GLY A 1 78 ? -1.102 11.562 -12.492 1.00 96.19 78 GLY A N 1
ATOM 622 C CA . GLY A 1 78 ? -1.160 11.969 -11.088 1.00 96.19 78 GLY A CA 1
ATOM 623 C C . GLY A 1 78 ? -1.199 10.794 -10.098 1.00 96.19 78 GLY A C 1
ATOM 624 O O . GLY A 1 78 ? -1.848 9.770 -10.339 1.00 96.19 78 GLY A O 1
ATOM 625 N N . PHE A 1 79 ? -0.577 10.987 -8.936 1.00 96.44 79 PHE A N 1
ATOM 626 C CA . PHE A 1 79 ? -0.491 10.063 -7.807 1.00 96.44 79 PHE A CA 1
ATOM 627 C C . PHE A 1 79 ? -0.869 10.764 -6.499 1.00 96.44 79 PHE A C 1
ATOM 629 O O . PHE A 1 79 ? -0.526 11.920 -6.257 1.00 96.44 79 PHE A O 1
ATOM 636 N N . SER A 1 80 ? -1.531 10.036 -5.599 1.00 95.50 80 SER A N 1
ATOM 637 C CA . SER A 1 80 ? -1.913 10.548 -4.274 1.00 95.50 80 SER A CA 1
ATOM 638 C C . SER A 1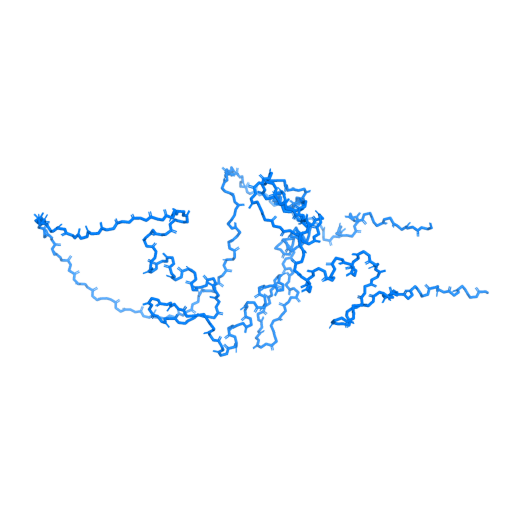 80 ? -0.755 10.564 -3.268 1.00 95.50 80 SER A C 1
ATOM 640 O O . SER A 1 80 ? -0.865 11.185 -2.208 1.00 95.50 80 SER A O 1
ATOM 642 N N . GLN A 1 81 ? 0.358 9.885 -3.571 1.00 95.56 81 GLN A N 1
ATOM 643 C CA . GLN A 1 81 ? 1.536 9.777 -2.707 1.00 95.56 81 GLN A CA 1
ATOM 644 C C . GLN A 1 81 ? 2.841 9.825 -3.513 1.00 95.56 81 GLN A C 1
ATOM 646 O O . GLN A 1 81 ? 2.978 9.144 -4.530 1.00 95.56 81 GLN A O 1
ATOM 651 N N . GLN A 1 82 ? 3.845 10.528 -2.986 1.00 95.69 82 GLN A N 1
ATOM 652 C CA . GLN A 1 82 ? 5.159 10.687 -3.619 1.00 95.69 82 GLN A CA 1
ATOM 653 C C . GLN A 1 82 ? 5.884 9.356 -3.859 1.00 95.69 82 GLN A C 1
ATOM 655 O O . GLN A 1 82 ? 6.458 9.144 -4.921 1.00 95.69 82 GLN A O 1
ATOM 660 N N . ASN A 1 83 ? 5.832 8.420 -2.905 1.00 92.56 83 ASN A N 1
ATOM 661 C CA . ASN A 1 83 ? 6.465 7.106 -3.071 1.00 92.56 83 ASN A CA 1
ATOM 662 C C . ASN A 1 83 ? 5.849 6.301 -4.225 1.00 92.56 83 ASN A C 1
ATOM 664 O O . ASN A 1 83 ? 6.545 5.499 -4.846 1.00 92.56 83 ASN A O 1
ATOM 668 N N . SER A 1 84 ? 4.564 6.528 -4.524 1.00 94.62 84 SER A N 1
ATOM 669 C CA . SER A 1 84 ? 3.896 5.898 -5.667 1.00 94.62 84 SER A CA 1
ATOM 670 C C . SER A 1 84 ? 4.395 6.498 -6.979 1.00 94.62 84 SER A C 1
ATOM 672 O O . SER A 1 84 ? 4.755 5.743 -7.877 1.00 94.62 84 SER A O 1
ATOM 674 N N . LEU A 1 85 ? 4.533 7.829 -7.050 1.00 96.00 85 LEU A N 1
ATOM 675 C CA . LEU A 1 85 ? 5.179 8.497 -8.182 1.00 96.00 85 LEU A CA 1
ATOM 676 C C . LEU A 1 85 ? 6.618 7.991 -8.373 1.00 96.00 85 LEU A C 1
ATOM 678 O O . LEU A 1 85 ? 6.978 7.574 -9.466 1.00 96.00 85 LEU A O 1
ATOM 682 N N . LYS A 1 86 ? 7.429 7.930 -7.311 1.00 94.88 86 LYS A N 1
ATOM 683 C CA . LYS A 1 86 ? 8.817 7.442 -7.389 1.00 94.88 86 LYS A CA 1
ATOM 684 C C . LYS A 1 86 ? 8.905 6.009 -7.921 1.00 94.88 86 LYS A C 1
ATOM 686 O O . LYS A 1 86 ? 9.768 5.707 -8.738 1.00 94.88 86 LYS A O 1
ATOM 691 N N . ALA A 1 87 ? 8.019 5.124 -7.467 1.00 93.25 87 ALA A N 1
ATOM 692 C CA . ALA A 1 87 ? 7.942 3.764 -7.990 1.00 93.25 87 ALA A CA 1
ATOM 693 C C . ALA A 1 87 ? 7.503 3.739 -9.464 1.00 93.25 87 ALA A C 1
ATOM 695 O O . ALA A 1 87 ? 8.041 2.953 -10.241 1.00 93.25 87 ALA A O 1
ATOM 696 N N . HIS A 1 88 ? 6.566 4.606 -9.851 1.00 95.00 88 HIS A N 1
ATOM 697 C CA . HIS A 1 88 ? 6.115 4.754 -11.231 1.00 95.00 88 HIS A CA 1
ATOM 698 C C . HIS A 1 88 ? 7.216 5.271 -12.166 1.00 95.00 88 HIS A C 1
ATOM 700 O O . HIS A 1 88 ? 7.338 4.758 -13.273 1.00 95.00 88 HIS A O 1
ATOM 706 N N . LEU A 1 89 ? 8.070 6.200 -11.723 1.00 95.50 89 LEU A N 1
ATOM 707 C CA . LEU A 1 89 ? 9.179 6.724 -12.535 1.00 95.50 89 LEU A CA 1
ATOM 708 C C . LEU A 1 89 ? 10.148 5.626 -13.016 1.00 95.50 89 LEU A C 1
ATOM 710 O O . LEU A 1 89 ? 10.768 5.773 -14.065 1.00 95.50 89 LEU A O 1
ATOM 714 N N . ARG A 1 90 ? 10.204 4.476 -12.330 1.00 95.69 90 ARG A N 1
ATOM 715 C CA . ARG A 1 90 ? 10.964 3.290 -12.772 1.00 95.69 90 ARG A CA 1
ATOM 716 C C . ARG A 1 90 ? 10.434 2.640 -14.050 1.00 95.69 90 ARG A C 1
ATOM 718 O O . ARG A 1 90 ? 11.094 1.791 -14.647 1.00 95.69 90 ARG A O 1
ATOM 725 N N . ILE A 1 91 ? 9.212 2.973 -14.458 1.00 95.25 91 ILE A N 1
ATOM 726 C CA . ILE A 1 91 ? 8.677 2.573 -15.761 1.00 95.25 91 ILE A CA 1
ATOM 727 C C . ILE A 1 91 ? 9.421 3.329 -16.860 1.00 95.25 91 ILE A C 1
ATOM 729 O O . ILE A 1 91 ? 9.841 2.697 -17.823 1.00 95.25 91 ILE A O 1
ATOM 733 N N . HIS A 1 92 ? 9.646 4.631 -16.668 1.00 94.69 92 HIS A N 1
ATOM 734 C CA . HIS A 1 92 ? 10.357 5.480 -17.622 1.00 94.69 92 HIS A CA 1
ATOM 735 C C . HIS A 1 92 ? 11.865 5.207 -17.635 1.00 94.69 92 HIS A C 1
ATOM 737 O O . HIS A 1 92 ? 12.449 5.129 -18.707 1.00 94.69 92 HIS A O 1
ATOM 743 N N . SER A 1 93 ? 12.492 4.996 -16.472 1.00 94.50 93 SER A N 1
ATOM 744 C CA . SER A 1 93 ? 13.935 4.700 -16.413 1.00 94.50 93 SER A CA 1
ATOM 745 C C . SER A 1 93 ? 14.295 3.245 -16.729 1.00 94.50 93 SER A C 1
ATOM 747 O O . SER A 1 93 ? 15.463 2.927 -16.921 1.00 94.50 93 SER A O 1
ATOM 749 N N . GLY A 1 94 ? 13.321 2.331 -16.706 1.00 93.50 94 GLY A N 1
ATOM 750 C CA . GLY A 1 94 ? 13.570 0.894 -16.834 1.00 93.50 94 GLY A CA 1
ATOM 751 C C . GLY A 1 94 ? 14.200 0.231 -15.599 1.00 93.50 94 GLY A C 1
ATOM 752 O O . GLY A 1 94 ? 14.378 -0.986 -15.606 1.00 93.50 94 GLY A O 1
ATOM 753 N N . GLU A 1 95 ? 14.485 0.976 -14.526 1.00 94.56 95 GLU A N 1
ATOM 754 C CA . GLU A 1 95 ? 15.150 0.469 -13.319 1.00 94.56 95 GLU A CA 1
ATOM 755 C C . GLU A 1 95 ? 14.336 -0.651 -12.636 1.00 94.56 95 GLU A C 1
ATOM 757 O O . GLU A 1 95 ? 13.159 -0.482 -12.297 1.00 94.56 95 GLU A O 1
ATOM 762 N N . LYS A 1 96 ? 14.975 -1.796 -12.365 1.00 94.56 96 LYS A N 1
ATOM 763 C CA . LYS A 1 96 ? 14.380 -2.936 -11.643 1.00 94.56 96 LYS A CA 1
ATOM 764 C C . LYS A 1 96 ? 15.254 -3.338 -10.445 1.00 94.56 96 LYS A C 1
ATOM 766 O O . LYS A 1 96 ? 15.979 -4.324 -10.531 1.00 94.56 96 LYS A O 1
ATOM 771 N N . PRO A 1 97 ? 15.186 -2.604 -9.318 1.00 94.31 97 PRO A N 1
ATOM 772 C CA . PRO A 1 97 ? 16.142 -2.760 -8.214 1.00 94.31 97 PRO A CA 1
ATOM 773 C C . PRO A 1 97 ? 16.026 -4.073 -7.439 1.00 94.31 97 PRO A C 1
ATOM 775 O O . PRO A 1 97 ? 16.871 -4.368 -6.602 1.00 94.31 97 PRO A O 1
ATOM 778 N N . PHE A 1 98 ? 14.928 -4.806 -7.620 1.00 96.44 98 PHE A N 1
ATOM 779 C CA . PHE A 1 98 ? 14.595 -5.949 -6.782 1.00 96.44 98 PHE A CA 1
ATOM 780 C C . PHE A 1 98 ? 14.721 -7.231 -7.597 1.00 96.44 98 PHE A C 1
ATOM 782 O O . PHE A 1 98 ? 13.860 -7.504 -8.431 1.00 96.44 98 PHE A O 1
ATOM 789 N N . SER A 1 99 ? 15.771 -8.008 -7.361 1.00 96.81 99 SER A N 1
ATOM 790 C CA . SER A 1 99 ? 15.979 -9.324 -7.967 1.00 96.81 99 SER A CA 1
ATOM 791 C C . SER A 1 99 ? 15.405 -10.440 -7.098 1.00 96.81 99 SER A C 1
ATOM 793 O O . SER A 1 99 ? 15.369 -10.335 -5.870 1.00 96.81 99 SER A O 1
ATOM 795 N N . CYS A 1 100 ? 14.938 -11.506 -7.743 1.00 97.00 100 CYS A N 1
ATOM 796 C CA . CYS A 1 100 ? 14.726 -12.777 -7.070 1.00 97.00 100 CYS A CA 1
ATOM 797 C C . CYS A 1 100 ? 16.076 -13.474 -6.864 1.00 97.00 100 CYS A C 1
ATOM 799 O O . CYS A 1 100 ? 16.978 -13.374 -7.685 1.00 97.00 100 CYS A O 1
ATOM 801 N N . ASP A 1 101 ? 16.213 -14.146 -5.731 1.00 96.06 101 ASP A N 1
ATOM 802 C CA . ASP A 1 101 ? 17.369 -14.956 -5.352 1.00 96.06 101 ASP A CA 1
ATOM 803 C C . ASP A 1 101 ? 17.317 -16.380 -5.926 1.00 96.06 101 ASP A C 1
ATOM 805 O O . ASP A 1 101 ? 18.336 -17.055 -5.995 1.00 96.06 101 ASP A O 1
ATOM 809 N N . GLN A 1 102 ? 16.132 -16.832 -6.343 1.00 95.69 102 GLN A N 1
ATOM 810 C CA . GLN A 1 102 ? 15.886 -18.188 -6.844 1.00 95.69 102 GLN A CA 1
ATOM 811 C C . GLN A 1 102 ? 15.735 -18.252 -8.371 1.00 95.69 102 GLN A C 1
ATOM 813 O O . GLN A 1 102 ? 15.667 -19.341 -8.937 1.00 95.69 102 GLN A O 1
ATOM 818 N N . CYS A 1 103 ? 15.659 -17.104 -9.050 1.00 96.19 103 CYS A N 1
ATOM 819 C CA . CYS A 1 103 ? 15.660 -17.009 -10.509 1.00 96.19 103 CYS A CA 1
ATOM 820 C C . CYS A 1 103 ? 16.080 -15.609 -10.984 1.00 96.19 103 CYS A C 1
ATOM 822 O O . CYS A 1 103 ? 16.089 -14.658 -10.208 1.00 96.19 103 CYS A O 1
ATOM 824 N N . ASP A 1 104 ? 16.317 -15.449 -12.286 1.00 95.19 104 ASP A N 1
ATOM 825 C CA . ASP A 1 104 ? 16.808 -14.191 -12.879 1.00 95.19 104 ASP A CA 1
ATOM 826 C C . ASP A 1 104 ? 15.741 -13.084 -13.019 1.00 95.19 104 ASP A C 1
ATOM 828 O O . ASP A 1 104 ? 15.970 -12.042 -13.645 1.00 95.19 104 ASP A O 1
ATOM 832 N N . LYS A 1 105 ? 14.539 -13.270 -12.456 1.00 96.00 105 LYS A N 1
ATOM 833 C CA . LYS A 1 105 ? 13.466 -12.274 -12.567 1.00 96.00 105 LYS A CA 1
ATOM 834 C C . LYS A 1 105 ? 13.745 -11.057 -11.681 1.00 96.00 105 LYS A C 1
ATOM 836 O O . LYS A 1 105 ? 14.015 -11.163 -10.485 1.00 96.00 105 LYS A O 1
ATOM 841 N N . THR A 1 106 ? 13.592 -9.871 -12.270 1.00 96.62 106 THR A N 1
ATOM 842 C CA . THR A 1 106 ? 13.762 -8.575 -11.598 1.00 96.62 106 THR A CA 1
ATOM 843 C C . THR A 1 106 ? 12.485 -7.736 -11.640 1.00 96.62 106 THR A C 1
ATOM 845 O O . THR A 1 106 ? 11.684 -7.800 -12.577 1.00 96.62 106 THR A O 1
ATOM 848 N N . PHE A 1 107 ? 12.286 -6.911 -10.612 1.00 95.19 107 PHE A N 1
ATOM 849 C CA . PHE A 1 107 ? 11.047 -6.183 -10.358 1.00 95.19 107 PHE A CA 1
ATOM 850 C C . PHE A 1 107 ? 11.310 -4.706 -10.057 1.00 95.19 107 PHE A C 1
ATOM 852 O O . PHE A 1 107 ? 12.268 -4.335 -9.381 1.00 95.19 107 PHE A O 1
ATOM 859 N N . ARG A 1 108 ? 10.385 -3.844 -10.500 1.00 93.12 108 ARG A N 1
ATOM 860 C CA . ARG A 1 108 ? 10.400 -2.398 -10.206 1.00 93.12 108 ARG A CA 1
ATOM 861 C C . ARG A 1 108 ? 9.953 -2.074 -8.780 1.00 93.12 108 ARG A C 1
ATOM 863 O O . ARG A 1 108 ? 10.284 -1.016 -8.253 1.00 93.12 108 ARG A O 1
ATOM 870 N N . VAL A 1 109 ? 9.172 -2.956 -8.150 1.00 92.75 109 VAL A N 1
ATOM 871 C CA . VAL A 1 109 ? 8.551 -2.737 -6.834 1.00 92.75 109 VAL A CA 1
ATOM 872 C C . VAL A 1 109 ? 8.711 -3.983 -5.964 1.00 92.75 109 VAL A C 1
ATOM 874 O O . VAL A 1 109 ? 8.358 -5.081 -6.388 1.00 92.75 109 VAL A O 1
ATOM 877 N N . LEU A 1 110 ? 9.166 -3.804 -4.720 1.00 93.62 110 LEU A N 1
ATOM 878 C CA . LEU A 1 110 ? 9.416 -4.893 -3.765 1.00 93.62 110 LEU A CA 1
ATOM 879 C C . LEU A 1 110 ? 8.182 -5.772 -3.507 1.00 93.62 110 LEU A C 1
ATOM 881 O O . LEU A 1 110 ? 8.298 -6.981 -3.343 1.00 93.62 110 LEU A O 1
ATOM 885 N N . GLY A 1 111 ? 6.985 -5.181 -3.486 1.00 92.62 111 GLY A N 1
ATOM 886 C CA . GLY A 1 111 ? 5.738 -5.933 -3.328 1.00 92.62 111 GLY A CA 1
ATOM 887 C C . GLY A 1 111 ? 5.502 -6.956 -4.444 1.00 92.62 111 GLY A C 1
ATOM 888 O O . GLY A 1 111 ? 4.947 -8.018 -4.175 1.00 92.62 111 GLY A O 1
ATOM 889 N N . ASN A 1 112 ? 5.958 -6.675 -5.669 1.00 94.38 112 ASN A N 1
ATOM 890 C CA . ASN A 1 112 ? 5.843 -7.613 -6.786 1.00 94.38 112 ASN A CA 1
ATOM 891 C C . ASN A 1 112 ? 6.852 -8.754 -6.655 1.00 94.38 112 ASN A C 1
ATOM 893 O O . ASN A 1 112 ? 6.460 -9.899 -6.849 1.00 94.38 112 ASN A O 1
ATOM 897 N N . LEU A 1 113 ? 8.088 -8.467 -6.223 1.00 95.88 113 LEU A N 1
ATOM 898 C CA . LEU A 1 113 ? 9.060 -9.510 -5.878 1.00 95.88 113 LEU A CA 1
ATOM 899 C C . LEU A 1 113 ? 8.501 -10.444 -4.792 1.00 95.88 113 LEU A C 1
ATOM 901 O O . LEU A 1 113 ? 8.491 -11.654 -4.974 1.00 95.88 113 LEU A O 1
ATOM 905 N N . ARG A 1 114 ? 7.945 -9.895 -3.703 1.00 94.25 114 ARG A N 1
ATOM 906 C CA . ARG A 1 114 ? 7.354 -10.705 -2.618 1.00 94.25 114 ARG A CA 1
ATOM 907 C C . ARG A 1 114 ? 6.215 -11.607 -3.091 1.00 94.25 114 ARG A C 1
ATOM 909 O O . ARG A 1 114 ? 6.099 -12.736 -2.632 1.00 94.25 114 ARG A O 1
ATOM 916 N N . LYS A 1 115 ? 5.360 -11.119 -3.996 1.00 93.25 115 LYS A N 1
ATOM 917 C CA . LYS A 1 115 ? 4.309 -11.947 -4.612 1.00 93.25 115 LYS A CA 1
ATOM 918 C C . LYS A 1 115 ? 4.913 -13.025 -5.508 1.00 93.25 115 LYS A C 1
ATOM 920 O O . LYS A 1 115 ? 4.472 -14.163 -5.455 1.00 93.25 115 LYS A O 1
ATOM 925 N N . HIS A 1 116 ? 5.915 -12.671 -6.307 1.00 94.12 116 HIS A N 1
ATOM 926 C CA . HIS A 1 116 ? 6.599 -13.609 -7.186 1.00 94.12 116 HIS A CA 1
ATOM 927 C C . HIS A 1 116 ? 7.302 -14.730 -6.413 1.00 94.12 116 HIS A C 1
ATOM 929 O O . HIS A 1 116 ? 7.221 -15.877 -6.833 1.00 94.12 116 HIS A O 1
ATOM 935 N N . GLN A 1 117 ? 7.891 -14.445 -5.252 1.00 93.75 117 GLN A N 1
ATOM 936 C CA . GLN A 1 117 ? 8.510 -15.465 -4.398 1.00 93.75 117 GLN A CA 1
ATOM 937 C C . GLN A 1 117 ? 7.539 -16.592 -4.002 1.00 93.75 117 GLN A C 1
ATOM 939 O O . GLN 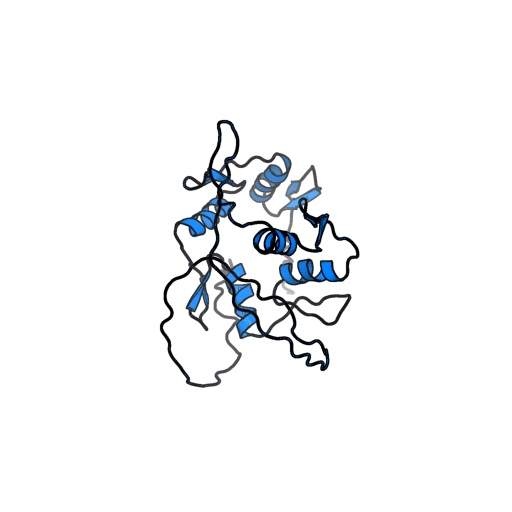A 1 117 ? 7.976 -17.714 -3.760 1.00 93.75 117 GLN A O 1
ATOM 944 N N . ALA A 1 118 ? 6.221 -16.349 -4.008 1.00 92.12 118 ALA A N 1
ATOM 945 C CA . ALA A 1 118 ? 5.229 -17.403 -3.792 1.00 92.12 118 ALA A CA 1
ATOM 946 C C . ALA A 1 118 ? 5.242 -18.479 -4.894 1.00 92.12 118 ALA A C 1
ATOM 948 O O . ALA A 1 118 ? 4.826 -19.601 -4.634 1.00 92.12 118 ALA A O 1
ATOM 949 N N . VAL A 1 119 ? 5.731 -18.171 -6.100 1.00 91.12 119 VAL A N 1
ATOM 950 C CA . VAL A 1 119 ? 5.889 -19.146 -7.195 1.00 91.12 119 VAL A CA 1
ATOM 951 C C . VAL A 1 119 ? 6.922 -20.212 -6.840 1.00 91.12 119 VAL A C 1
ATOM 953 O O . VAL A 1 119 ? 6.740 -21.370 -7.196 1.00 91.12 119 VAL A O 1
ATOM 956 N N . HIS A 1 120 ? 7.967 -19.837 -6.104 1.00 91.38 120 HIS A N 1
ATOM 957 C CA . HIS A 1 120 ? 9.001 -20.769 -5.664 1.00 91.38 120 HIS A CA 1
ATOM 958 C C . HIS A 1 120 ? 8.657 -21.502 -4.362 1.00 91.38 120 HIS A C 1
ATOM 960 O O . HIS A 1 120 ? 9.314 -22.467 -3.992 1.00 91.38 120 HIS A O 1
ATOM 966 N N . SER A 1 121 ? 7.627 -21.055 -3.643 1.00 89.12 121 SER A N 1
ATOM 967 C CA . SER A 1 121 ? 7.161 -21.747 -2.446 1.00 89.12 121 SER A CA 1
ATOM 968 C C . SER A 1 121 ? 6.254 -22.907 -2.832 1.00 89.12 121 SER A C 1
ATOM 970 O O . SER A 1 121 ? 5.385 -22.747 -3.683 1.00 89.12 121 SER A O 1
ATOM 972 N N . GLU A 1 122 ? 6.357 -24.047 -2.154 1.00 87.94 122 GLU A N 1
ATOM 973 C CA . GLU A 1 122 ? 5.382 -25.140 -2.283 1.00 87.94 122 GLU A CA 1
ATOM 974 C C . GLU A 1 122 ? 4.034 -24.798 -1.627 1.00 87.94 122 GLU A C 1
ATOM 976 O O . GLU A 1 122 ? 2.985 -25.291 -2.047 1.00 87.94 122 GLU A O 1
ATOM 981 N N . ASN A 1 123 ? 4.022 -23.848 -0.690 1.00 87.88 123 ASN A N 1
ATOM 982 C CA . ASN A 1 123 ? 2.829 -23.445 0.043 1.00 87.88 123 ASN A CA 1
ATOM 983 C C . ASN A 1 123 ? 1.761 -22.820 -0.884 1.00 87.88 123 ASN A C 1
ATOM 985 O O . ASN A 1 123 ? 2.017 -21.840 -1.583 1.00 87.88 123 ASN A O 1
ATOM 989 N N . VAL A 1 124 ? 0.548 -23.384 -0.878 1.00 90.19 124 VAL A N 1
ATOM 990 C CA . VAL A 1 124 ? -0.660 -22.888 -1.572 1.00 90.19 124 VAL A CA 1
ATOM 991 C C . VAL A 1 124 ? -1.762 -22.600 -0.546 1.00 90.19 124 VAL A C 1
ATOM 993 O O . VAL A 1 124 ? -2.715 -23.371 -0.423 1.00 90.19 124 VAL A O 1
ATOM 996 N N . PRO A 1 125 ? -1.652 -21.510 0.228 1.00 92.50 125 PRO A N 1
ATOM 997 C CA . PRO A 1 125 ? -2.492 -21.323 1.409 1.00 92.50 125 PRO A CA 1
ATOM 998 C C . PRO A 1 125 ? -3.937 -20.928 1.075 1.00 92.50 125 PRO A C 1
ATOM 1000 O O . PRO A 1 125 ? -4.785 -20.911 1.962 1.00 92.50 125 PRO A O 1
ATOM 1003 N N . TYR A 1 126 ? -4.238 -20.579 -0.179 1.00 94.38 126 TYR A N 1
ATOM 1004 C CA . TYR A 1 126 ? -5.551 -20.077 -0.573 1.00 94.38 126 TYR A CA 1
ATOM 1005 C C . TYR A 1 126 ? -6.325 -21.148 -1.337 1.00 94.38 126 TYR A C 1
ATOM 1007 O O . TYR A 1 126 ? -5.999 -21.433 -2.485 1.00 94.38 126 TYR A O 1
ATOM 1015 N N . ALA A 1 127 ? -7.368 -21.708 -0.730 1.00 95.19 127 ALA A N 1
ATOM 1016 C CA . ALA A 1 127 ? -8.266 -22.660 -1.378 1.00 95.19 127 ALA A CA 1
ATOM 1017 C C . ALA A 1 127 ? -9.616 -22.013 -1.719 1.00 95.19 127 ALA A C 1
ATOM 1019 O O . ALA A 1 127 ? -10.099 -21.127 -1.012 1.00 95.19 127 ALA A O 1
ATOM 1020 N N . CYS A 1 128 ? -10.224 -22.446 -2.820 1.00 94.50 128 CYS A N 1
ATOM 1021 C CA . CYS A 1 128 ? -11.607 -22.126 -3.133 1.00 94.50 128 CYS A CA 1
ATOM 1022 C C . CYS A 1 128 ? -12.532 -22.998 -2.290 1.00 94.50 128 CYS A C 1
ATOM 1024 O O . CYS A 1 128 ? -12.460 -24.212 -2.379 1.00 94.50 128 CYS A O 1
ATOM 1026 N N . GLU A 1 129 ? -13.430 -22.399 -1.516 1.00 93.44 129 GLU A N 1
ATOM 1027 C CA . GLU A 1 129 ? -14.383 -23.163 -0.692 1.00 93.44 129 GLU A CA 1
ATOM 1028 C C . GLU A 1 129 ? -15.463 -23.870 -1.528 1.00 93.44 129 GLU A C 1
ATOM 1030 O O . GLU A 1 129 ? -16.139 -24.750 -1.020 1.00 93.44 129 GLU A O 1
ATOM 1035 N N . ILE A 1 130 ? -15.632 -23.493 -2.803 1.00 92.56 130 ILE A N 1
ATOM 1036 C CA . ILE A 1 130 ? -16.686 -24.030 -3.678 1.00 92.56 130 ILE A CA 1
ATOM 1037 C C . ILE A 1 130 ? -16.188 -25.238 -4.481 1.00 92.56 130 ILE A C 1
ATOM 1039 O O . ILE A 1 130 ? -16.928 -26.193 -4.681 1.00 92.56 130 ILE A O 1
ATOM 1043 N N . CYS A 1 131 ? -14.945 -25.199 -4.972 1.00 94.31 131 CYS A N 1
ATOM 1044 C CA . CYS A 1 131 ? -14.386 -26.261 -5.821 1.00 94.31 131 CYS A CA 1
ATOM 1045 C C . CYS A 1 131 ? -13.008 -26.769 -5.375 1.00 94.31 131 CYS A C 1
ATOM 1047 O O . CYS A 1 131 ? -12.325 -27.441 -6.143 1.00 94.31 131 CYS A O 1
ATOM 1049 N N . GLU A 1 132 ? -12.562 -26.383 -4.178 1.00 92.06 132 GLU A N 1
ATOM 1050 C CA . GLU A 1 132 ? -11.324 -26.825 -3.512 1.00 92.06 132 GLU A CA 1
ATOM 1051 C C . GLU A 1 132 ? -10.008 -26.531 -4.253 1.00 92.06 132 GLU A C 1
ATOM 1053 O O . GLU A 1 132 ? -8.918 -26.828 -3.754 1.00 92.06 132 GLU A O 1
ATOM 1058 N N . LYS A 1 133 ? -10.065 -25.861 -5.412 1.00 94.88 133 LYS A N 1
ATOM 1059 C CA . LYS A 1 133 ? -8.876 -25.433 -6.158 1.00 94.88 133 LYS A CA 1
ATOM 1060 C C . LYS A 1 133 ? -7.992 -24.532 -5.301 1.00 94.88 133 LYS A C 1
ATOM 1062 O O . LYS A 1 133 ? -8.470 -23.584 -4.677 1.00 94.88 133 LYS A O 1
ATOM 1067 N N . LYS A 1 134 ? -6.688 -24.812 -5.311 1.00 94.88 134 LYS A N 1
ATOM 1068 C CA . LYS A 1 134 ? -5.683 -24.104 -4.511 1.00 94.88 134 LYS A CA 1
ATOM 1069 C C . LYS A 1 134 ? -4.892 -23.107 -5.352 1.00 94.88 134 LYS A C 1
ATOM 1071 O O . LYS A 1 134 ? -4.587 -23.354 -6.516 1.00 94.88 134 LYS A O 1
ATOM 1076 N N . PHE A 1 135 ? -4.530 -21.989 -4.737 1.00 93.75 135 PHE A N 1
ATOM 1077 C CA . PHE A 1 135 ? -3.868 -20.852 -5.364 1.00 93.75 135 PHE A CA 1
ATOM 1078 C C . PHE A 1 135 ? -2.711 -20.358 -4.491 1.00 93.75 135 PHE A C 1
ATOM 1080 O O . PHE A 1 135 ? -2.783 -20.360 -3.260 1.00 93.75 135 PHE A O 1
ATOM 1087 N N . LYS A 1 136 ? -1.644 -19.880 -5.140 1.00 92.19 136 LYS A N 1
ATOM 1088 C CA . LYS A 1 136 ? -0.484 -19.272 -4.465 1.00 92.19 136 LYS A CA 1
ATOM 1089 C C . LYS A 1 136 ? -0.796 -17.861 -3.956 1.00 92.19 136 LYS A C 1
ATOM 1091 O O . LYS A 1 136 ? -0.312 -17.466 -2.899 1.00 92.19 136 LYS A O 1
ATOM 1096 N N . LEU A 1 137 ? -1.630 -17.103 -4.680 1.00 91.94 137 LEU A N 1
ATOM 1097 C CA . LEU A 1 137 ? -2.003 -15.729 -4.334 1.00 91.94 137 LEU A CA 1
ATOM 1098 C C . LEU A 1 137 ? -3.510 -15.588 -4.094 1.00 91.94 137 LEU A C 1
ATOM 1100 O O . LEU A 1 137 ? -4.337 -16.087 -4.856 1.00 91.94 137 LEU A O 1
ATOM 1104 N N . LYS A 1 138 ? -3.879 -14.777 -3.096 1.00 92.38 138 LYS A N 1
ATOM 1105 C CA . LYS A 1 138 ? -5.280 -14.419 -2.815 1.00 92.38 138 LYS A CA 1
ATOM 1106 C C . LYS A 1 138 ? -5.971 -13.737 -4.003 1.00 92.38 138 LYS A C 1
ATOM 1108 O O . LYS A 1 138 ? -7.173 -13.894 -4.187 1.00 92.38 138 LYS A O 1
ATOM 1113 N N . SER A 1 139 ? -5.227 -12.973 -4.808 1.00 91.94 139 SER A N 1
ATOM 1114 C CA . SER A 1 139 ? -5.752 -12.336 -6.023 1.00 91.94 139 SER A CA 1
ATOM 1115 C C . SER A 1 139 ? -6.177 -13.352 -7.078 1.00 91.94 139 SER A C 1
ATOM 1117 O O . SER A 1 139 ? -7.179 -13.124 -7.750 1.00 91.94 139 SER A O 1
ATOM 1119 N N . ASP A 1 140 ? -5.459 -14.470 -7.195 1.00 94.00 140 ASP A N 1
ATOM 1120 C CA . ASP A 1 140 ? -5.797 -15.532 -8.142 1.00 94.00 140 ASP A CA 1
ATOM 1121 C C . ASP A 1 140 ? -7.047 -16.274 -7.698 1.00 94.00 140 ASP A C 1
ATOM 1123 O O . ASP A 1 140 ? -7.945 -16.461 -8.512 1.00 94.00 140 ASP A O 1
ATOM 1127 N N . LEU A 1 141 ? -7.163 -16.578 -6.400 1.00 94.69 141 LEU A N 1
ATOM 1128 C CA . LEU A 1 141 ? -8.396 -17.122 -5.833 1.00 94.69 141 LEU A CA 1
ATOM 1129 C C . LEU A 1 141 ? -9.579 -16.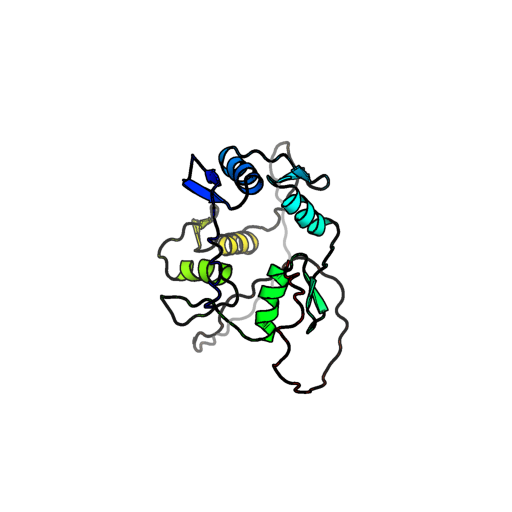169 -6.051 1.00 94.69 141 LEU A C 1
ATOM 1131 O O . LEU A 1 141 ? -10.642 -16.603 -6.480 1.00 94.69 141 LEU A O 1
ATOM 1135 N N . LYS A 1 142 ? -9.407 -14.866 -5.790 1.00 92.88 142 LYS A N 1
ATOM 1136 C CA . LYS A 1 142 ? -10.466 -13.869 -6.014 1.00 92.88 142 LYS A CA 1
ATOM 1137 C C . LYS A 1 142 ? -10.881 -13.817 -7.485 1.00 92.88 142 LYS A C 1
ATOM 1139 O O . LYS A 1 142 ? -12.070 -13.792 -7.777 1.00 92.88 142 LYS A O 1
ATOM 1144 N N . ARG A 1 143 ? -9.915 -13.813 -8.408 1.00 93.75 143 ARG A N 1
ATOM 1145 C CA . ARG A 1 143 ? -10.181 -13.865 -9.852 1.00 93.75 143 ARG A CA 1
ATOM 1146 C C . ARG A 1 143 ? -10.913 -15.150 -10.225 1.00 93.75 143 ARG A C 1
ATOM 1148 O O . ARG A 1 143 ? -11.900 -15.068 -10.936 1.00 93.75 143 ARG A O 1
ATOM 1155 N N . HIS A 1 144 ? -10.470 -16.293 -9.712 1.00 93.38 144 HIS A N 1
ATOM 1156 C CA . HIS A 1 144 ? -11.105 -17.582 -9.944 1.00 93.38 144 HIS A CA 1
ATOM 1157 C C . HIS A 1 144 ? -12.551 -17.615 -9.431 1.00 93.38 144 HIS A C 1
ATOM 1159 O O . HIS A 1 144 ? -13.443 -17.978 -10.190 1.00 93.38 144 HIS A O 1
ATOM 1165 N N . LYS A 1 145 ? -12.803 -17.179 -8.189 1.00 93.25 145 LYS A N 1
ATOM 1166 C CA . LYS A 1 145 ? -14.165 -17.041 -7.655 1.00 93.25 145 LYS A CA 1
ATOM 1167 C C . LYS A 1 145 ? -15.001 -16.144 -8.565 1.00 93.25 145 LYS A C 1
ATOM 1169 O O . LYS A 1 145 ? -16.063 -16.560 -9.007 1.00 93.25 145 LYS A O 1
ATOM 1174 N N . LYS A 1 146 ? -14.463 -14.992 -8.971 1.00 91.56 146 LYS A N 1
ATOM 1175 C CA . LYS A 1 146 ? -15.167 -14.073 -9.865 1.00 91.56 146 LYS A CA 1
ATOM 1176 C C . LYS A 1 146 ? -15.536 -14.685 -11.219 1.00 91.56 146 LYS A C 1
ATOM 1178 O O . LYS A 1 146 ? -16.642 -14.488 -11.699 1.00 91.56 146 LYS A O 1
ATOM 1183 N N . THR A 1 147 ? -14.613 -15.393 -11.864 1.00 92.06 147 THR A N 1
ATOM 1184 C CA . THR A 1 147 ? -14.824 -15.898 -13.230 1.00 92.06 147 THR A CA 1
ATOM 1185 C C . THR A 1 147 ? -15.575 -17.222 -13.280 1.00 92.06 147 THR A C 1
ATOM 1187 O O . THR A 1 147 ? -16.224 -17.496 -14.281 1.00 92.06 147 THR A O 1
ATOM 1190 N N . PHE A 1 148 ? -15.464 -18.054 -12.242 1.00 87.88 148 PHE A N 1
ATOM 1191 C CA . PHE A 1 148 ? -16.014 -19.415 -12.238 1.00 87.88 148 PHE A CA 1
ATOM 1192 C C . PHE A 1 148 ? -17.170 -19.620 -11.252 1.00 87.88 148 PHE A C 1
ATOM 1194 O O . PHE A 1 148 ? -17.859 -20.630 -11.354 1.00 87.88 148 PHE A O 1
ATOM 1201 N N . HIS A 1 149 ? -17.383 -18.701 -10.305 1.00 86.94 149 HIS A N 1
ATOM 1202 C CA . HIS A 1 149 ? -18.389 -18.850 -9.247 1.00 86.94 149 HIS A CA 1
ATOM 1203 C C . HIS A 1 149 ? -19.276 -17.613 -9.031 1.00 86.94 149 HIS A C 1
ATOM 1205 O O . HIS A 1 149 ? -20.359 -17.758 -8.479 1.00 86.94 149 HIS A O 1
ATOM 1211 N N . GLU A 1 150 ? -18.878 -16.417 -9.476 1.00 75.38 150 GLU A N 1
ATOM 1212 C CA . GLU A 1 150 ? -19.675 -15.192 -9.315 1.00 75.38 150 GLU A CA 1
ATOM 1213 C C . GLU A 1 150 ? -20.346 -14.775 -10.634 1.00 75.38 150 GLU A C 1
ATOM 1215 O O . GLU A 1 150 ? -19.968 -13.791 -11.272 1.00 75.38 150 GLU A O 1
ATOM 1220 N N . LEU A 1 151 ? -21.432 -15.465 -10.992 1.00 57.34 151 LEU A N 1
ATOM 1221 C CA . LEU A 1 151 ? -22.593 -14.727 -11.488 1.00 57.34 151 LEU A CA 1
ATOM 1222 C C . LEU A 1 151 ? -23.253 -14.099 -10.245 1.00 57.34 151 LEU A C 1
ATOM 1224 O O . LEU A 1 151 ? -23.922 -14.788 -9.490 1.00 57.34 151 LEU A O 1
ATOM 1228 N N . ASN A 1 152 ? -23.003 -12.802 -10.028 1.00 51.22 152 ASN A N 1
ATOM 1229 C CA . ASN A 1 152 ? -23.584 -11.930 -8.993 1.00 51.22 152 ASN A CA 1
ATOM 1230 C C . ASN A 1 152 ? -23.283 -12.250 -7.515 1.00 51.22 152 ASN A C 1
ATOM 1232 O O . ASN A 1 152 ? -24.083 -12.870 -6.827 1.00 51.22 152 ASN A O 1
ATOM 1236 N N . VAL A 1 153 ? -22.231 -11.632 -6.966 1.00 43.41 153 VAL A N 1
ATOM 1237 C CA . VAL A 1 153 ? -22.266 -11.153 -5.571 1.00 43.41 153 VAL A CA 1
ATOM 1238 C C . VAL A 1 153 ? -21.796 -9.700 -5.556 1.00 43.41 153 VAL A C 1
ATOM 1240 O O . VAL A 1 153 ? -20.620 -9.383 -5.372 1.00 43.41 153 VAL A O 1
ATOM 1243 N N . SER A 1 154 ? -22.742 -8.803 -5.835 1.00 40.22 154 SER A N 1
ATOM 1244 C CA . SER A 1 154 ? -22.629 -7.395 -5.471 1.00 40.22 154 SER A CA 1
ATOM 1245 C C . SER A 1 154 ? -22.762 -7.310 -3.958 1.00 40.22 154 SER A C 1
ATOM 1247 O O . SER A 1 154 ? -23.758 -7.736 -3.389 1.00 40.22 154 SER A O 1
ATOM 1249 N N . SER A 1 155 ? -21.739 -6.775 -3.312 1.00 44.97 155 SER A N 1
ATOM 1250 C CA . SER A 1 155 ? -21.776 -6.330 -1.925 1.00 44.97 155 SER A CA 1
ATOM 1251 C C . SER A 1 155 ? -22.939 -5.357 -1.707 1.00 44.97 155 SER A C 1
ATOM 1253 O O . SER A 1 155 ? -22.851 -4.228 -2.186 1.00 44.97 155 SER A O 1
ATOM 1255 N N . ASN A 1 156 ? -24.003 -5.845 -1.059 1.00 39.69 156 ASN A N 1
ATOM 1256 C CA . ASN A 1 156 ? -24.912 -5.205 -0.093 1.00 39.69 156 ASN A CA 1
ATOM 1257 C C . ASN A 1 156 ? -26.230 -6.000 -0.077 1.00 39.69 156 ASN A C 1
ATOM 1259 O O . ASN A 1 156 ? -26.875 -6.096 -1.112 1.00 39.69 156 ASN A O 1
ATOM 1263 N N . ASP A 1 157 ? -26.559 -6.634 1.052 1.00 35.41 157 ASP A N 1
ATOM 1264 C CA . ASP A 1 157 ? -27.830 -6.474 1.781 1.00 35.41 157 ASP A CA 1
ATOM 1265 C C . ASP A 1 157 ? -28.047 -7.630 2.773 1.00 35.41 157 ASP A C 1
ATOM 1267 O O . ASP A 1 157 ? -27.710 -8.789 2.528 1.00 35.41 157 ASP A O 1
ATOM 1271 N N . VAL A 1 158 ? -28.525 -7.237 3.950 1.00 37.28 158 VAL A N 1
ATOM 1272 C CA . VAL A 1 158 ? -28.927 -8.067 5.084 1.00 37.28 158 VAL A CA 1
ATOM 1273 C C . VAL A 1 158 ? -30.390 -8.496 4.928 1.00 37.28 158 VAL A C 1
ATOM 1275 O O . VAL A 1 158 ? -31.195 -7.740 4.399 1.00 37.28 158 VAL A O 1
ATOM 1278 N N . ASP A 1 159 ? -30.677 -9.678 5.476 1.00 32.16 159 ASP A N 1
ATOM 1279 C CA . ASP A 1 159 ? -31.966 -10.212 5.936 1.00 32.16 159 ASP A CA 1
ATOM 1280 C C . ASP A 1 159 ? -33.067 -10.666 4.939 1.00 32.16 159 ASP A C 1
ATOM 1282 O O . ASP A 1 159 ? -33.484 -9.976 4.019 1.00 32.16 159 ASP A O 1
ATOM 1286 N N . GLU A 1 160 ? -33.599 -11.854 5.280 1.00 34.22 160 GLU A N 1
ATOM 1287 C CA . GLU A 1 160 ? -35.032 -12.204 5.324 1.00 34.22 160 GLU A CA 1
ATOM 1288 C C . GLU A 1 160 ? -35.690 -13.043 4.189 1.00 34.22 160 GLU A C 1
ATOM 1290 O O . GLU A 1 160 ? -35.888 -12.621 3.058 1.00 34.22 160 GLU A O 1
ATOM 1295 N N . PHE A 1 161 ? -36.136 -14.238 4.619 1.00 31.05 161 PHE A N 1
ATOM 1296 C CA . PHE A 1 161 ? -37.339 -15.008 4.242 1.00 31.05 161 PHE A CA 1
ATOM 1297 C C . PHE A 1 161 ? -37.448 -15.866 2.953 1.00 31.05 161 PHE A C 1
ATOM 1299 O O . PHE A 1 161 ? -37.658 -15.397 1.844 1.00 31.05 161 PHE A O 1
ATOM 1306 N N . LEU A 1 162 ? -37.457 -17.184 3.220 1.00 28.22 162 LEU A N 1
ATOM 1307 C CA . LEU A 1 162 ? -38.352 -18.269 2.769 1.00 28.22 162 LEU A CA 1
ATOM 1308 C C . LEU A 1 162 ? -38.694 -18.524 1.277 1.00 28.22 162 LEU A C 1
ATOM 1310 O O . LEU A 1 162 ? -39.351 -17.748 0.599 1.00 28.22 162 LEU A O 1
ATOM 1314 N N . ALA A 1 163 ? -38.473 -19.804 0.935 1.00 27.20 163 ALA A N 1
ATOM 1315 C CA . ALA A 1 163 ? -39.392 -20.725 0.244 1.00 27.20 163 ALA A CA 1
ATOM 1316 C C . ALA A 1 163 ? -39.496 -20.737 -1.303 1.00 27.20 163 ALA A C 1
ATOM 1318 O O . ALA A 1 163 ? -40.369 -20.130 -1.906 1.00 27.20 163 ALA A O 1
ATOM 1319 N N . THR A 1 164 ? -38.752 -21.705 -1.864 1.00 34.22 164 THR A N 1
ATOM 1320 C CA . THR A 1 164 ? -39.161 -22.747 -2.848 1.00 34.22 164 THR A CA 1
ATOM 1321 C C . THR A 1 164 ? -39.464 -22.417 -4.329 1.00 34.22 164 THR A C 1
ATOM 1323 O O . THR A 1 164 ? -39.879 -21.315 -4.665 1.00 34.22 164 THR A O 1
ATOM 1326 N N . PRO A 1 165 ? -39.245 -23.404 -5.238 1.00 47.19 165 PRO A N 1
ATOM 1327 C CA . PRO A 1 165 ? -39.182 -23.226 -6.691 1.00 47.19 165 PRO A CA 1
ATOM 1328 C C . PRO A 1 165 ? -40.471 -23.657 -7.415 1.00 47.19 165 PRO A C 1
ATOM 1330 O O . PRO A 1 165 ? -41.199 -24.522 -6.930 1.00 47.19 165 PRO A O 1
ATOM 1333 N N . HIS A 1 166 ? -40.694 -23.168 -8.641 1.00 29.03 166 HIS A N 1
ATOM 1334 C CA . HIS A 1 166 ? -41.605 -23.838 -9.573 1.00 29.03 166 HIS A CA 1
ATOM 1335 C C . HIS A 1 166 ? -41.120 -23.780 -11.027 1.00 29.03 166 HIS A C 1
ATOM 1337 O O . HIS A 1 166 ? -40.683 -22.748 -11.530 1.00 29.03 166 HIS A O 1
ATOM 1343 N N . LEU A 1 167 ? -41.197 -24.947 -11.668 1.00 30.36 167 LEU A N 1
ATOM 1344 C CA . LEU A 1 167 ? -40.902 -25.245 -13.068 1.00 30.36 167 LEU A CA 1
ATOM 1345 C C . LEU A 1 167 ? -42.001 -24.727 -14.009 1.00 30.36 167 LEU A C 1
ATOM 1347 O O . LEU A 1 167 ? -43.152 -24.610 -13.586 1.00 30.36 167 LEU A O 1
ATOM 1351 N N . LEU A 1 168 ? -41.629 -24.534 -15.282 1.00 30.52 168 LEU A N 1
ATOM 1352 C CA . LEU A 1 168 ? -42.255 -25.011 -16.542 1.00 30.52 168 LEU A CA 1
ATOM 1353 C C . LEU A 1 168 ? -41.750 -24.079 -17.671 1.00 30.52 168 LEU A C 1
ATOM 1355 O O . LEU A 1 168 ? -41.936 -22.875 -17.589 1.00 30.52 168 LEU A O 1
ATOM 1359 N N . ALA A 1 169 ? -40.915 -24.497 -18.625 1.00 28.84 169 ALA A N 1
ATOM 1360 C CA . ALA A 1 169 ? -41.057 -25.498 -19.691 1.00 28.84 169 ALA A CA 1
ATOM 1361 C C . ALA A 1 169 ? -41.201 -24.815 -21.069 1.00 28.84 169 ALA A C 1
ATOM 1363 O O . ALA A 1 169 ? -41.973 -23.877 -21.229 1.00 28.84 169 ALA A O 1
ATOM 1364 N N . ASN A 1 170 ? -40.509 -25.415 -22.046 1.00 31.16 170 ASN A N 1
ATOM 1365 C CA . ASN A 1 170 ? -40.674 -25.346 -23.508 1.00 31.16 170 ASN A CA 1
ATOM 1366 C C . ASN A 1 170 ? -39.894 -24.234 -24.245 1.00 31.16 170 ASN A C 1
ATOM 1368 O O . ASN A 1 170 ? -40.149 -23.057 -24.050 1.00 31.16 170 ASN A O 1
ATOM 1372 N N . ASN A 1 171 ? -38.814 -24.526 -24.989 1.00 29.33 171 ASN A N 1
ATOM 1373 C CA . ASN A 1 171 ? -38.605 -25.399 -26.169 1.00 29.33 171 ASN A CA 1
ATOM 1374 C C . ASN A 1 171 ? -38.746 -24.606 -27.480 1.00 29.33 171 ASN A C 1
ATOM 1376 O O . ASN A 1 171 ? -39.865 -24.410 -27.934 1.00 29.33 171 ASN A O 1
ATOM 1380 N N . ILE A 1 172 ? -37.615 -24.222 -28.096 1.00 32.44 172 ILE A N 1
ATOM 1381 C CA . ILE A 1 172 ? -37.478 -24.026 -29.551 1.00 32.44 172 ILE A CA 1
ATOM 1382 C C . ILE A 1 172 ? -36.081 -24.512 -29.998 1.00 32.44 172 ILE A C 1
ATOM 1384 O O . ILE A 1 172 ? -35.071 -23.847 -29.798 1.00 32.44 172 ILE A O 1
ATOM 1388 N N . GLN A 1 173 ? -36.073 -25.736 -30.532 1.00 30.38 173 GLN A N 1
ATOM 1389 C CA . GLN A 1 173 ? -35.447 -26.195 -31.785 1.00 30.38 173 GLN A CA 1
ATOM 1390 C C . GLN A 1 173 ? -34.040 -25.708 -32.210 1.00 30.38 173 GLN A C 1
ATOM 1392 O O . GLN A 1 173 ? -33.843 -24.606 -32.703 1.00 30.38 173 GLN A O 1
ATOM 1397 N N . SER A 1 174 ? -33.108 -26.671 -32.146 1.00 27.78 174 SER A N 1
ATOM 1398 C CA . SER A 1 174 ? -32.258 -27.193 -33.238 1.00 27.78 174 SER A CA 1
ATOM 1399 C C . SER A 1 174 ? -31.573 -26.236 -34.224 1.00 27.78 174 SER A C 1
ATOM 1401 O O . SER A 1 174 ? -32.229 -25.633 -35.067 1.00 27.78 174 SER A O 1
ATOM 1403 N N . SER A 1 175 ? -30.239 -26.331 -34.293 1.00 27.33 175 SER A N 1
ATOM 1404 C CA . SER A 1 175 ? -29.518 -26.663 -35.536 1.00 27.33 175 SER A CA 1
ATOM 1405 C C . SER A 1 175 ? -28.102 -27.157 -35.223 1.00 27.33 175 SER A C 1
ATOM 1407 O O . SER A 1 175 ? -27.313 -26.486 -34.563 1.00 27.33 175 SER A O 1
ATOM 1409 N N . SER A 1 176 ? -27.829 -28.372 -35.686 1.00 25.97 176 SER A N 1
ATOM 1410 C CA . SER A 1 176 ? -26.569 -29.110 -35.619 1.00 25.97 176 SER A CA 1
ATOM 1411 C C . SER A 1 176 ? -25.698 -28.792 -36.834 1.00 25.97 176 SER A C 1
ATOM 1413 O O . SER A 1 176 ? -26.262 -28.571 -37.897 1.00 25.97 176 SER A O 1
ATOM 1415 N N . THR A 1 177 ? -24.370 -28.873 -36.668 1.00 26.20 177 THR A N 1
ATOM 1416 C CA . THR A 1 177 ? -23.283 -29.257 -37.617 1.00 26.20 177 THR A CA 1
ATOM 1417 C C . THR A 1 177 ? -22.056 -28.389 -37.323 1.00 26.20 177 THR A C 1
ATOM 1419 O O . THR A 1 177 ? -22.205 -27.194 -37.115 1.00 26.20 177 THR A O 1
ATOM 1422 N N . SER A 1 178 ? -20.814 -28.852 -37.312 1.00 28.75 178 SER A N 1
ATOM 1423 C CA . SER A 1 178 ? -20.226 -30.181 -37.441 1.00 28.75 178 SER A CA 1
ATOM 1424 C C . SER A 1 178 ? -18.768 -30.055 -37.004 1.00 28.75 178 SER A C 1
ATOM 1426 O O . SER A 1 178 ? -18.144 -29.004 -37.133 1.00 28.75 178 SER A O 1
ATOM 1428 N N . ILE A 1 179 ? -18.258 -31.166 -36.498 1.00 28.39 179 ILE A N 1
ATOM 1429 C CA . ILE A 1 179 ? -16.877 -31.435 -36.120 1.00 28.39 179 ILE A CA 1
ATOM 1430 C C . ILE A 1 179 ? -15.943 -31.221 -37.317 1.00 28.39 179 ILE A C 1
ATOM 1432 O O . ILE A 1 179 ? -16.207 -31.754 -38.393 1.00 28.39 179 ILE A O 1
ATOM 1436 N N . ILE A 1 180 ? -14.823 -30.529 -37.096 1.00 31.72 180 ILE A N 1
ATOM 1437 C CA . ILE A 1 180 ? -13.571 -30.837 -37.791 1.00 31.72 180 ILE A CA 1
ATOM 1438 C C . ILE A 1 180 ? -12.419 -30.693 -36.798 1.00 31.72 180 ILE A C 1
ATOM 1440 O O . ILE A 1 180 ? -12.172 -29.613 -36.261 1.00 31.72 180 ILE A O 1
ATOM 1444 N N . ASP A 1 181 ? -11.746 -31.814 -36.556 1.00 27.59 181 ASP A N 1
ATOM 1445 C CA . ASP A 1 181 ? -10.451 -31.895 -35.899 1.00 27.59 181 ASP A CA 1
ATOM 1446 C C . ASP A 1 181 ? -9.408 -31.095 -36.684 1.00 27.59 181 ASP A C 1
ATOM 1448 O O . ASP A 1 181 ? -9.254 -31.270 -37.892 1.00 27.59 181 ASP A O 1
ATOM 1452 N N . ASN A 1 182 ? -8.632 -30.272 -35.983 1.00 29.67 182 ASN A N 1
ATOM 1453 C CA . ASN A 1 182 ? -7.294 -29.924 -36.434 1.00 29.67 182 ASN A CA 1
ATOM 1454 C C . ASN A 1 182 ? -6.369 -29.804 -35.228 1.00 29.67 182 ASN A C 1
ATOM 1456 O O . ASN A 1 182 ? -6.376 -28.832 -34.473 1.00 29.67 182 ASN A O 1
ATOM 1460 N N . GLN A 1 183 ? -5.571 -30.852 -35.064 1.00 27.77 183 GLN A N 1
ATOM 1461 C CA . GLN A 1 183 ? -4.353 -30.824 -34.280 1.00 27.77 183 GLN A CA 1
ATOM 1462 C C . GLN A 1 183 ? -3.360 -29.841 -34.911 1.00 27.77 183 GLN A C 1
ATOM 1464 O O . GLN A 1 183 ? -3.246 -29.819 -36.131 1.00 27.77 183 GLN A O 1
ATOM 1469 N N . ILE A 1 184 ? -2.616 -29.086 -34.091 1.00 25.83 184 ILE A N 1
ATOM 1470 C CA . ILE A 1 184 ? -1.149 -28.914 -34.167 1.00 25.83 184 ILE A CA 1
ATOM 1471 C C . ILE A 1 184 ? -0.662 -27.962 -33.049 1.00 25.83 184 ILE A C 1
ATOM 1473 O O . ILE A 1 184 ? -1.069 -26.811 -32.953 1.00 25.83 184 ILE A O 1
ATOM 1477 N N . LYS A 1 185 ? 0.262 -28.515 -32.249 1.00 26.39 185 LYS A N 1
ATOM 1478 C CA . LYS A 1 185 ? 1.388 -27.933 -31.485 1.00 26.39 185 LYS A CA 1
ATOM 1479 C C . LYS A 1 185 ? 1.175 -26.742 -30.537 1.00 26.39 185 LYS A C 1
ATOM 1481 O O . LYS A 1 185 ? 1.199 -25.576 -30.906 1.00 26.39 185 LYS A O 1
ATOM 1486 N N . VAL A 1 186 ? 1.193 -27.121 -29.261 1.00 25.70 186 VAL A N 1
ATOM 1487 C CA . VAL A 1 186 ? 1.810 -26.433 -28.118 1.00 25.70 186 VAL A CA 1
ATOM 1488 C C . VAL A 1 186 ? 3.256 -25.988 -28.387 1.00 25.70 186 VAL A C 1
ATOM 1490 O O . VAL A 1 186 ? 4.067 -26.809 -28.798 1.00 25.70 186 VAL A O 1
ATOM 1493 N N . GLU A 1 187 ? 3.557 -24.731 -28.048 1.00 23.92 187 GLU A N 1
ATOM 1494 C CA . GLU A 1 187 ? 4.774 -24.256 -27.357 1.00 23.92 187 GLU A CA 1
ATOM 1495 C C . GLU A 1 187 ? 4.380 -23.007 -26.519 1.00 23.92 187 GLU A C 1
ATOM 1497 O O . GLU A 1 187 ? 3.538 -22.224 -26.976 1.00 23.92 187 GLU A O 1
ATOM 1502 N N . PRO A 1 188 ? 4.904 -22.804 -25.290 1.00 26.72 188 PRO A N 1
ATOM 1503 C CA . PRO A 1 188 ? 4.395 -21.809 -24.347 1.00 26.72 188 PRO A CA 1
ATOM 1504 C C . PRO A 1 188 ? 5.264 -20.543 -24.301 1.00 26.72 188 PRO A C 1
ATOM 1506 O O . PRO A 1 188 ? 6.478 -20.602 -24.137 1.00 26.72 188 PRO A O 1
ATOM 1509 N N . GLY A 1 189 ? 4.640 -19.366 -24.350 1.00 24.94 189 GLY A N 1
ATOM 1510 C CA . GLY A 1 189 ? 5.376 -18.114 -24.194 1.00 24.94 189 GLY A CA 1
ATOM 1511 C C . GLY A 1 189 ? 4.488 -16.884 -24.130 1.00 24.94 189 GLY A C 1
ATOM 1512 O O . GLY A 1 189 ? 4.421 -16.128 -25.091 1.00 24.94 189 GLY A O 1
ATOM 1513 N N . PHE A 1 190 ? 3.831 -16.647 -22.993 1.00 23.39 190 PHE A N 1
ATOM 1514 C CA . PHE A 1 190 ? 3.403 -15.290 -22.653 1.00 23.39 190 PHE A CA 1
ATOM 1515 C C . PHE A 1 190 ? 3.386 -15.091 -21.135 1.00 23.39 190 PHE A C 1
ATOM 1517 O O . PHE A 1 190 ? 2.580 -15.678 -20.412 1.00 23.39 190 PHE A O 1
ATOM 1524 N N . ASP A 1 191 ? 4.353 -14.302 -20.663 1.00 24.38 191 ASP A N 1
ATOM 1525 C CA . ASP A 1 191 ? 4.588 -13.991 -19.256 1.00 24.38 191 ASP A CA 1
ATOM 1526 C C . ASP A 1 191 ? 3.411 -13.178 -18.703 1.00 24.38 191 ASP A C 1
ATOM 1528 O O . ASP A 1 191 ? 3.004 -12.136 -19.220 1.00 24.38 191 ASP A O 1
ATOM 1532 N N . SER A 1 192 ? 2.835 -13.717 -17.641 1.00 23.61 192 SER A N 1
ATOM 1533 C CA . SER A 1 192 ? 1.690 -13.195 -16.917 1.00 23.61 192 SER A CA 1
ATOM 1534 C C . SER A 1 192 ? 2.039 -11.953 -16.093 1.00 23.61 192 SER A C 1
ATOM 1536 O O . SER A 1 192 ? 3.018 -11.965 -15.347 1.00 23.61 192 SER A O 1
ATOM 1538 N N . GLY A 1 193 ? 1.138 -10.965 -16.070 1.00 25.02 193 GLY A N 1
ATOM 1539 C CA . GLY A 1 193 ? 0.910 -10.173 -14.856 1.00 25.02 193 GLY A CA 1
ATOM 1540 C C . GLY A 1 193 ? 1.016 -8.658 -14.983 1.00 25.02 193 GLY A C 1
ATOM 1541 O O . GLY A 1 193 ? 1.792 -8.033 -14.262 1.00 25.02 193 GLY A O 1
ATOM 1542 N N . GLU A 1 194 ? 0.156 -8.049 -15.800 1.00 24.06 194 GLU A N 1
ATOM 1543 C CA . GLU A 1 194 ? -0.307 -6.679 -15.562 1.00 24.06 194 GLU A CA 1
ATOM 1544 C C . GLU A 1 194 ? -0.920 -6.577 -14.156 1.00 24.06 194 GLU A C 1
ATOM 1546 O O . GLU A 1 194 ? -1.954 -7.178 -13.852 1.00 24.06 194 GLU A O 1
ATOM 1551 N N . SER A 1 195 ? -0.301 -5.789 -13.276 1.00 25.17 195 SER A N 1
ATOM 1552 C CA . SER A 1 195 ? -0.990 -5.289 -12.090 1.00 25.17 195 SER A CA 1
ATOM 1553 C C . SER A 1 195 ? -1.822 -4.078 -12.499 1.00 25.17 195 SER A C 1
ATOM 1555 O O . SER A 1 195 ? -1.322 -2.956 -12.558 1.00 25.17 195 SER A O 1
ATOM 1557 N N . VAL A 1 196 ? -3.091 -4.337 -12.797 1.00 25.23 196 VAL A N 1
ATOM 1558 C CA . VAL A 1 196 ? -4.137 -3.332 -12.983 1.00 25.23 196 VAL A CA 1
ATOM 1559 C C . VAL A 1 196 ? -4.310 -2.488 -11.713 1.00 25.23 196 VAL A C 1
ATOM 1561 O O . VAL A 1 196 ? -4.797 -2.965 -10.688 1.00 25.23 196 VAL A O 1
ATOM 1564 N N . ASP A 1 197 ? -3.946 -1.209 -11.790 1.00 27.55 197 ASP A N 1
ATOM 1565 C CA . ASP A 1 197 ? -4.478 -0.180 -10.894 1.00 27.55 197 ASP A CA 1
ATOM 1566 C C . ASP A 1 197 ? -5.922 0.106 -11.319 1.00 27.55 197 ASP A C 1
ATOM 1568 O O . ASP A 1 197 ? -6.196 0.949 -12.177 1.00 27.55 197 ASP A O 1
ATOM 1572 N N . LEU A 1 198 ? -6.866 -0.625 -10.729 1.00 27.19 198 LEU A N 1
ATOM 1573 C CA . LEU A 1 198 ? -8.290 -0.368 -10.900 1.00 27.19 198 LEU A CA 1
ATOM 1574 C C . LEU A 1 198 ? -8.726 0.761 -9.949 1.00 27.19 198 LEU A C 1
ATOM 1576 O O . LEU A 1 198 ? -9.183 0.498 -8.842 1.00 27.19 198 LEU A O 1
ATOM 1580 N N . ALA A 1 199 ? -8.550 2.012 -10.387 1.00 28.12 199 ALA A N 1
ATOM 1581 C CA . ALA A 1 199 ? -9.397 3.164 -10.038 1.00 28.12 199 ALA A CA 1
ATOM 1582 C C . ALA A 1 199 ? -9.000 4.402 -10.873 1.00 28.12 199 ALA A C 1
ATOM 1584 O O . ALA A 1 199 ? -8.167 5.214 -10.467 1.00 28.12 199 ALA A O 1
ATOM 1585 N N . ASN A 1 200 ? -9.557 4.537 -12.077 1.00 28.19 200 ASN A N 1
ATOM 1586 C CA . ASN A 1 200 ? -10.657 5.468 -12.377 1.00 28.19 200 ASN A CA 1
ATOM 1587 C C . ASN A 1 200 ? -10.761 5.621 -13.906 1.00 28.19 200 ASN A C 1
ATOM 1589 O O . ASN A 1 200 ? -9.810 6.050 -14.555 1.00 28.19 200 ASN A O 1
ATOM 1593 N N . LYS A 1 201 ? -11.903 5.233 -14.481 1.00 33.28 201 LYS A N 1
ATOM 1594 C CA . LYS A 1 201 ? -12.245 5.519 -15.879 1.00 33.28 201 LYS A CA 1
ATOM 1595 C C . LYS A 1 201 ? -12.624 6.998 -15.969 1.00 33.28 201 LYS A C 1
ATOM 1597 O O . LYS A 1 201 ? -13.583 7.387 -15.308 1.00 33.28 201 LYS A O 1
ATOM 1602 N N . ARG A 1 202 ? -11.916 7.772 -16.793 1.00 30.09 202 ARG A N 1
ATOM 1603 C CA . ARG A 1 202 ? -12.479 8.796 -17.690 1.00 30.09 202 ARG A CA 1
ATOM 1604 C C . ARG A 1 202 ? -11.387 9.351 -18.612 1.00 30.09 202 ARG A C 1
ATOM 1606 O O . ARG A 1 202 ? -10.322 9.743 -18.154 1.00 30.09 202 ARG A O 1
ATOM 1613 N N . ASP A 1 203 ? -11.729 9.285 -19.894 1.00 28.58 203 ASP A N 1
ATOM 1614 C CA . ASP A 1 203 ? -11.292 10.084 -21.037 1.00 28.58 203 ASP A CA 1
ATOM 1615 C C . ASP A 1 203 ? -9.880 9.874 -21.607 1.00 28.58 203 ASP A C 1
ATOM 1617 O O . ASP A 1 203 ? -8.873 10.452 -21.209 1.00 28.58 203 ASP A O 1
ATOM 1621 N N . VAL A 1 204 ? -9.880 9.023 -22.636 1.00 27.83 204 VAL A N 1
ATOM 1622 C CA . VAL A 1 204 ? -8.905 8.955 -23.720 1.00 27.83 204 VAL A CA 1
ATOM 1623 C C . VAL A 1 204 ? -9.134 10.164 -24.625 1.00 27.83 204 VAL A C 1
ATOM 1625 O O . VAL A 1 204 ? -10.191 10.267 -25.243 1.00 27.83 204 VAL A O 1
ATOM 1628 N N . VAL A 1 205 ? -8.130 11.022 -24.781 1.00 28.98 205 VAL A N 1
ATOM 1629 C CA . VAL A 1 205 ? -7.954 11.779 -26.024 1.00 28.98 205 VAL A CA 1
ATOM 1630 C C . VAL A 1 205 ? -6.548 11.502 -26.529 1.00 28.98 205 VAL A C 1
ATOM 1632 O O . VAL A 1 205 ? -5.561 11.632 -25.809 1.00 28.98 205 VAL A O 1
ATOM 1635 N N . ALA A 1 206 ? -6.504 11.020 -27.765 1.00 32.12 206 ALA A N 1
ATOM 1636 C CA . ALA A 1 206 ? -5.313 10.652 -28.499 1.00 32.12 206 ALA A CA 1
ATOM 1637 C C . ALA A 1 206 ? -4.381 11.850 -28.723 1.00 32.12 206 ALA A C 1
ATOM 1639 O O . ALA A 1 206 ? -4.846 12.927 -29.086 1.00 32.12 206 ALA A O 1
ATOM 1640 N N . PHE A 1 207 ? -3.069 11.616 -28.674 1.00 25.97 207 PHE A N 1
ATOM 1641 C CA . PHE A 1 207 ? -2.180 12.226 -29.658 1.00 25.97 207 PHE A CA 1
ATOM 1642 C C . PHE A 1 207 ? -0.976 11.323 -29.937 1.00 25.97 207 PHE A C 1
ATOM 1644 O O . PHE A 1 207 ? -0.369 10.752 -29.033 1.00 25.97 207 PHE A O 1
ATOM 1651 N N . LYS A 1 208 ? -0.727 11.149 -31.234 1.00 29.44 208 LYS A N 1
ATOM 1652 C CA . LYS A 1 208 ? 0.328 10.356 -31.865 1.00 29.44 208 LYS A CA 1
ATOM 1653 C C . LYS A 1 208 ? 1.648 11.136 -31.895 1.00 29.44 208 LYS A C 1
ATOM 1655 O O . LYS A 1 208 ? 1.611 12.348 -32.040 1.00 29.44 208 LYS A O 1
ATOM 1660 N N . GLU A 1 209 ? 2.740 10.364 -31.888 1.00 30.56 209 GLU A N 1
ATOM 1661 C CA . GLU A 1 209 ? 4.021 10.556 -32.603 1.00 30.56 209 GLU A CA 1
ATOM 1662 C C . GLU A 1 209 ? 4.806 11.871 -32.405 1.00 30.56 209 GLU A C 1
ATOM 1664 O O . GLU A 1 209 ? 4.332 12.959 -32.713 1.00 30.56 209 GLU A O 1
ATOM 1669 N N . GLY A 1 210 ? 6.087 11.749 -32.026 1.00 28.84 210 GLY A N 1
ATOM 1670 C CA . GLY A 1 210 ? 7.063 12.838 -32.153 1.00 28.84 210 GLY A CA 1
ATOM 1671 C C . GLY A 1 210 ? 8.265 12.721 -31.215 1.00 28.84 210 GLY A C 1
ATOM 1672 O O . GLY A 1 210 ? 8.198 13.126 -30.063 1.00 28.84 210 GLY A O 1
ATOM 1673 N N . LEU A 1 211 ? 9.357 12.158 -31.731 1.00 30.34 211 LEU A N 1
ATOM 1674 C CA . LEU A 1 211 ? 10.679 11.971 -31.117 1.00 30.34 211 LEU A CA 1
ATOM 1675 C C . LEU A 1 211 ? 11.299 13.261 -30.535 1.00 30.34 211 LEU A C 1
ATOM 1677 O O . LEU A 1 211 ? 11.211 14.306 -31.169 1.00 30.34 211 LEU A O 1
ATOM 1681 N N . SER A 1 212 ? 12.089 13.148 -29.460 1.00 28.50 212 SER A N 1
ATOM 1682 C CA . SER A 1 212 ? 13.544 13.409 -29.518 1.00 28.50 212 SER A CA 1
ATOM 1683 C C . SER A 1 212 ? 14.246 13.181 -28.170 1.00 28.50 212 SER A C 1
ATOM 1685 O O . SER A 1 212 ? 13.717 13.404 -27.085 1.00 28.50 212 SER A O 1
ATOM 1687 N N . THR A 1 213 ? 15.463 12.662 -28.285 1.00 40.56 213 THR A N 1
ATOM 1688 C CA . THR A 1 213 ? 16.476 12.430 -27.255 1.00 40.56 213 THR A CA 1
ATOM 1689 C C . THR A 1 213 ? 16.908 13.729 -26.576 1.00 40.56 213 THR A C 1
ATOM 1691 O O . THR A 1 213 ? 17.378 14.626 -27.273 1.00 40.56 213 THR A O 1
ATOM 1694 N N . ILE A 1 214 ? 16.829 13.810 -25.242 1.00 37.81 214 ILE A N 1
ATOM 1695 C CA . ILE A 1 214 ? 17.532 14.832 -24.448 1.00 37.81 214 ILE A CA 1
ATOM 1696 C C . ILE A 1 214 ? 18.047 14.194 -23.145 1.00 37.81 214 ILE A C 1
ATOM 1698 O O . ILE A 1 214 ? 17.376 13.357 -22.539 1.00 37.81 214 ILE A O 1
ATOM 1702 N N . ASP A 1 215 ? 19.274 14.573 -22.795 1.00 28.73 215 ASP A N 1
ATOM 1703 C CA . ASP A 1 215 ? 20.220 13.968 -21.860 1.00 28.73 215 ASP A CA 1
ATOM 1704 C C . ASP A 1 215 ? 19.736 13.614 -20.448 1.00 28.73 215 ASP A C 1
ATOM 1706 O O . ASP A 1 215 ? 18.956 14.300 -19.785 1.00 28.73 215 ASP A O 1
ATOM 1710 N N . MET A 1 216 ? 20.319 12.520 -19.962 1.00 42.88 216 MET A N 1
ATOM 1711 C CA . MET A 1 216 ? 20.043 11.847 -18.698 1.00 42.88 216 MET A CA 1
ATOM 1712 C C . MET A 1 216 ? 20.865 12.435 -17.529 1.00 42.88 216 MET A C 1
ATOM 1714 O O . MET A 1 216 ? 21.431 11.690 -16.734 1.00 42.88 216 MET A O 1
ATOM 1718 N N . GLU A 1 217 ? 20.911 13.765 -17.387 1.00 34.47 217 GLU A N 1
ATOM 1719 C CA . GLU A 1 217 ? 21.637 14.456 -16.301 1.00 34.47 217 GLU A CA 1
ATOM 1720 C C . GLU A 1 217 ? 20.813 15.590 -15.655 1.00 34.47 217 GLU A C 1
ATOM 1722 O O . GLU A 1 217 ? 21.194 16.753 -15.684 1.00 34.47 217 GLU A O 1
ATOM 1727 N N . ALA A 1 218 ? 19.660 15.286 -15.039 1.00 32.56 218 ALA A N 1
ATOM 1728 C CA . ALA A 1 218 ? 18.947 16.290 -14.221 1.00 32.56 218 ALA A CA 1
ATOM 1729 C C . ALA A 1 218 ? 18.002 15.742 -13.130 1.00 32.56 218 ALA A C 1
ATOM 1731 O O . ALA A 1 218 ? 17.114 16.457 -12.672 1.00 32.56 218 ALA A O 1
ATOM 1732 N N . VAL A 1 219 ? 18.161 14.499 -12.651 1.00 38.53 219 VAL A N 1
ATOM 1733 C CA . VAL A 1 219 ? 17.272 13.954 -11.588 1.00 38.53 219 VAL A CA 1
ATOM 1734 C C . VAL A 1 219 ? 17.794 14.220 -10.161 1.00 38.53 219 VAL A C 1
ATOM 1736 O O . VAL A 1 219 ? 17.186 13.800 -9.183 1.00 38.53 219 VAL A O 1
ATOM 1739 N N . ASN A 1 220 ? 18.868 15.003 -10.012 1.00 34.12 220 ASN A N 1
ATOM 1740 C CA . ASN A 1 220 ? 19.384 15.461 -8.715 1.00 34.12 220 ASN A CA 1
ATOM 1741 C C . ASN A 1 220 ? 19.358 16.997 -8.608 1.00 34.12 220 ASN A C 1
ATOM 1743 O O . ASN A 1 220 ? 20.402 17.622 -8.475 1.00 34.12 220 ASN A O 1
ATOM 1747 N N . SER A 1 221 ? 18.179 17.630 -8.676 1.00 33.25 221 SER A N 1
ATOM 1748 C CA . SER A 1 221 ? 18.046 19.057 -8.299 1.00 33.25 221 SER A CA 1
ATOM 1749 C C . SER A 1 221 ? 16.646 19.506 -7.838 1.00 33.25 221 SER A C 1
ATOM 1751 O O . SER A 1 221 ? 16.452 20.660 -7.477 1.00 33.25 221 SER A O 1
ATOM 1753 N N . VAL A 1 222 ? 15.647 18.616 -7.752 1.00 35.69 222 VAL A N 1
ATOM 1754 C CA . VAL A 1 222 ? 14.306 18.990 -7.241 1.00 35.69 222 VAL A CA 1
ATOM 1755 C C . VAL A 1 222 ? 13.895 18.117 -6.059 1.00 35.69 222 VAL A C 1
ATOM 1757 O O . VAL A 1 222 ? 12.813 17.547 -5.984 1.00 35.69 222 VAL A O 1
ATOM 1760 N N . THR A 1 223 ? 14.785 18.037 -5.077 1.00 34.28 223 THR A N 1
ATOM 1761 C CA . THR A 1 223 ? 14.363 17.992 -3.678 1.00 34.28 223 THR A CA 1
ATOM 1762 C C . THR A 1 223 ? 15.145 19.079 -2.971 1.00 34.28 223 THR A C 1
ATOM 1764 O O . THR A 1 223 ? 16.312 18.880 -2.648 1.00 34.28 223 THR A O 1
ATOM 1767 N N . GLY A 1 224 ? 14.518 20.240 -2.772 1.00 27.45 224 GLY A N 1
ATOM 1768 C CA . GLY A 1 224 ? 14.983 21.241 -1.821 1.00 27.45 224 GLY A CA 1
ATOM 1769 C C . GLY A 1 224 ? 15.007 20.616 -0.431 1.00 27.45 224 GLY A C 1
ATOM 1770 O O . GLY A 1 224 ? 14.035 20.686 0.316 1.00 27.45 224 GLY A O 1
ATOM 1771 N N . ILE A 1 225 ? 16.111 19.949 -0.107 1.00 30.66 225 ILE A N 1
ATOM 1772 C CA . ILE A 1 225 ? 16.452 19.590 1.258 1.00 30.66 225 ILE A CA 1
ATOM 1773 C C . ILE A 1 225 ? 16.931 20.904 1.863 1.00 30.66 225 ILE A C 1
ATOM 1775 O O . ILE A 1 225 ? 18.032 21.360 1.566 1.00 30.66 225 ILE A O 1
ATOM 1779 N N . HIS A 1 226 ? 16.079 21.545 2.662 1.00 27.09 226 HIS A N 1
ATOM 1780 C CA . HIS A 1 226 ? 16.537 22.562 3.598 1.00 27.09 226 HIS A CA 1
ATOM 1781 C C . HIS A 1 226 ? 17.594 21.911 4.496 1.00 27.09 226 HIS A C 1
ATOM 1783 O O . HIS A 1 226 ? 17.290 21.144 5.412 1.00 27.09 226 HIS A O 1
ATOM 1789 N N . SER A 1 227 ? 18.853 22.183 4.177 1.00 28.67 227 SER A N 1
ATOM 1790 C CA . SER A 1 227 ? 19.977 22.049 5.081 1.00 28.67 227 SER A CA 1
ATOM 1791 C C . SER A 1 227 ? 19.813 23.113 6.159 1.00 28.67 227 SER A C 1
ATOM 1793 O O . SER A 1 227 ? 20.063 24.289 5.910 1.00 28.67 227 SER A O 1
ATOM 1795 N N . TYR A 1 228 ? 19.362 22.704 7.344 1.00 30.62 228 TYR A N 1
ATOM 1796 C CA . TYR A 1 228 ? 19.514 23.514 8.546 1.00 30.62 228 TYR A CA 1
ATOM 1797 C C . TYR A 1 228 ? 21.014 23.619 8.848 1.00 30.62 228 TYR A C 1
ATOM 1799 O O . TYR A 1 228 ? 21.637 22.647 9.285 1.00 30.62 228 TYR A O 1
ATOM 1807 N N . THR A 1 229 ? 21.585 24.773 8.512 1.00 38.66 229 THR A N 1
ATOM 1808 C CA . THR A 1 229 ? 22.765 25.343 9.174 1.00 38.66 229 THR A CA 1
ATOM 1809 C C . THR A 1 229 ? 22.387 25.857 10.549 1.00 38.66 229 THR A C 1
ATOM 1811 O O . THR A 1 229 ? 21.285 26.445 10.642 1.00 38.66 229 THR A O 1
#